Protein 2EMQ (pdb70)

Organism: Geobacillus kaustophilus (strain HTA426) (NCBI:txid235909)

Radius of gyration: 19.35 Å; Cα contacts (8 Å, |Δi|>4): 493; chains: 2; bounding box: 56×28×54 Å

CATH classification: 3.10.580.10

Structure (mmCIF, N/CA/C/O backbone):
data_2EMQ
#
_entry.id   2EMQ
#
_cell.length_a   56.194
_cell.length_b   56.194
_cell.length_c   211.224
_cell.angle_alpha   90.000
_cell.angle_beta   90.000
_cell.angle_gamma   120.000
#
_symmetry.space_group_name_H-M   'P 65'
#
loop_
_entity.id
_entity.type
_entity.pdbx_description
1 polymer 'Hypothetical conserved protein'
2 water water
#
loop_
_atom_site.group_PDB
_atom_site.id
_atom_site.type_symbol
_atom_site.label_atom_id
_atom_site.label_alt_id
_atom_site.label_comp_id
_atom_site.label_asym_id
_atom_site.label_entity_id
_atom_site.label_seq_id
_atom_site.pdbx_PDB_ins_code
_atom_site.Cartn_x
_atom_site.Cartn_y
_atom_site.Cartn_z
_atom_site.occupancy
_atom_site.B_iso_or_equiv
_atom_site.auth_seq_id
_atom_site.auth_comp_id
_atom_site.auth_asym_id
_atom_site.auth_atom_id
_atom_site.pdbx_PDB_model_num
ATOM 1 N N . GLN A 1 10 ? 12.697 5.380 -26.909 1.00 95.83 10 GLN A N 1
ATOM 2 C CA . GLN A 1 10 ? 12.956 5.865 -25.523 1.00 89.18 10 GLN A CA 1
ATOM 3 C C . GLN A 1 10 ? 12.386 4.898 -24.485 1.00 87.64 10 GLN A C 1
ATOM 4 O O . GLN A 1 10 ? 11.182 4.877 -24.241 1.00 84.31 10 GLN A O 1
ATOM 10 N N . MET A 1 11 ? 13.259 4.103 -23.884 1.00 84.82 11 MET A N 1
ATOM 11 C CA . MET A 1 11 ? 12.845 3.137 -22.900 1.00 68.50 11 MET A CA 1
ATOM 12 C C . MET A 1 11 ? 12.522 3.839 -21.590 1.00 69.54 11 MET A C 1
ATOM 13 O O . MET A 1 11 ? 12.814 5.027 -21.432 1.00 62.59 11 MET A O 1
ATOM 18 N N . THR A 1 12 ? 11.941 3.100 -20.651 1.00 63.28 12 THR A N 1
ATOM 19 C CA . THR A 1 12 ? 11.573 3.660 -19.372 1.00 62.41 12 THR A CA 1
ATOM 20 C C . THR A 1 12 ? 12.078 2.813 -18.194 1.00 65.99 12 THR A C 1
ATOM 21 O O . THR A 1 12 ? 12.608 1.721 -18.391 1.00 71.96 12 THR A O 1
ATOM 25 N N . VAL A 1 13 ? 11.932 3.333 -16.977 1.00 64.62 13 VAL A N 1
ATOM 26 C CA . VAL A 1 13 ? 12.423 2.636 -15.790 1.00 52.80 13 VAL A CA 1
ATOM 27 C C . VAL A 1 13 ? 11.799 1.274 -15.499 1.00 59.99 13 VAL A C 1
ATOM 28 O O . VAL A 1 13 ? 12.508 0.326 -15.164 1.00 60.08 13 VAL A O 1
ATOM 32 N N . LYS A 1 14 ? 10.479 1.184 -15.619 1.00 58.63 14 LYS A N 1
ATOM 33 C CA . LYS A 1 14 ? 9.724 -0.047 -15.355 1.00 56.28 14 LYS A CA 1
ATOM 34 C C . LYS A 1 14 ? 10.391 -1.394 -15.696 1.00 63.56 14 LYS A C 1
ATOM 35 O O . LYS A 1 14 ? 10.133 -2.397 -15.035 1.00 74.68 14 LYS A O 1
ATOM 37 N N . PRO A 1 15 ? 11.234 -1.438 -16.740 1.00 58.66 15 PRO A N 1
ATOM 38 C CA . PRO A 1 15 ? 11.913 -2.679 -17.140 1.00 52.46 15 PRO A CA 1
ATOM 39 C C . PRO A 1 15 ? 13.141 -3.154 -16.333 1.00 61.67 15 PRO A C 1
ATOM 40 O O . PRO A 1 15 ? 13.395 -4.358 -16.249 1.00 64.87 15 PRO A O 1
ATOM 44 N N . PHE A 1 16 ? 13.909 -2.234 -15.750 1.00 63.44 16 PHE A N 1
ATOM 45 C CA . PHE A 1 16 ? 15.092 -2.629 -14.969 1.00 62.53 16 PHE A CA 1
ATOM 46 C C . PHE A 1 16 ? 14.829 -2.617 -13.467 1.00 55.27 16 PHE A C 1
ATOM 47 O O . PHE A 1 16 ? 15.687 -3.012 -12.679 1.00 62.32 16 PHE A O 1
ATOM 55 N N . LEU A 1 17 ? 13.651 -2.153 -13.076 1.00 53.07 17 LEU A N 1
ATOM 56 C CA . LEU A 1 17 ? 13.302 -2.045 -11.667 1.00 46.94 17 LEU A CA 1
ATOM 57 C C . LEU A 1 17 ? 13.182 -3.333 -10.864 1.00 47.06 17 LEU A C 1
ATOM 58 O O . LEU A 1 17 ? 12.484 -4.268 -11.255 1.00 54.88 17 LEU A O 1
ATOM 63 N N . ILE A 1 18 ? 13.878 -3.362 -9.731 1.00 34.97 18 ILE A N 1
ATOM 64 C CA . ILE A 1 18 ? 13.816 -4.495 -8.821 1.00 43.70 18 ILE A CA 1
ATOM 65 C C . ILE A 1 18 ? 12.621 -4.153 -7.935 1.00 39.42 18 ILE A C 1
ATOM 66 O O . ILE A 1 18 ? 12.614 -3.118 -7.269 1.00 36.43 18 ILE A O 1
ATOM 71 N N . PRO A 1 19 ? 11.586 -5.006 -7.928 1.00 43.70 19 PRO A N 1
ATOM 72 C CA . PRO A 1 19 ? 10.400 -4.741 -7.107 1.00 43.45 19 PRO A CA 1
ATOM 73 C C . PRO A 1 19 ? 10.672 -4.549 -5.616 1.00 38.50 19 PRO A C 1
ATOM 74 O O . PRO A 1 19 ? 11.616 -5.113 -5.062 1.00 38.16 19 PRO A O 1
ATOM 78 N N . ALA A 1 20 ? 9.826 -3.744 -4.980 1.00 36.80 20 ALA A N 1
ATOM 79 C CA . ALA A 1 20 ? 9.940 -3.439 -3.558 1.00 37.28 20 ALA A CA 1
ATOM 80 C C . ALA A 1 20 ? 9.968 -4.681 -2.672 1.00 43.09 20 ALA A C 1
ATOM 81 O O . ALA A 1 20 ? 10.737 -4.748 -1.712 1.00 44.24 20 ALA A O 1
ATOM 83 N N . ASP A 1 21 ? 9.130 -5.661 -2.996 1.00 48.90 21 ASP A N 1
ATOM 84 C CA . ASP A 1 21 ? 9.051 -6.896 -2.221 1.00 56.02 21 ASP A CA 1
ATOM 85 C C . ASP A 1 21 ? 10.407 -7.584 -2.082 1.00 52.30 21 ASP A C 1
ATOM 86 O O . ASP A 1 21 ? 10.606 -8.397 -1.180 1.00 63.08 21 ASP A O 1
ATOM 91 N N . LYS A 1 22 ? 11.337 -7.257 -2.973 1.00 49.15 22 LYS A N 1
ATOM 92 C CA . LYS A 1 22 ? 12.671 -7.849 -2.934 1.00 48.98 22 LYS A CA 1
ATOM 93 C C . LYS A 1 22 ? 13.703 -6.884 -2.362 1.00 50.80 22 LYS A C 1
ATOM 94 O O . LYS A 1 22 ? 14.906 -7.128 -2.452 1.00 42.74 22 LYS A O 1
ATOM 97 N N . VAL A 1 23 ? 13.233 -5.790 -1.772 1.00 47.16 23 VAL A N 1
ATOM 98 C CA . VAL A 1 23 ? 14.130 -4.793 -1.201 1.00 39.56 23 VAL A CA 1
ATOM 99 C C . VAL A 1 23 ? 13.850 -4.568 0.281 1.00 38.29 23 VAL A C 1
ATOM 100 O O . VAL A 1 23 ? 12.706 -4.365 0.683 1.00 46.15 23 VAL A O 1
ATOM 104 N N . ALA A 1 24 ? 14.904 -4.607 1.088 1.00 45.29 24 ALA A N 1
ATOM 105 C CA . ALA A 1 24 ? 14.770 -4.396 2.522 1.00 45.25 24 ALA A CA 1
ATOM 106 C C . ALA A 1 24 ? 14.518 -2.921 2.790 1.00 37.99 24 ALA A C 1
ATOM 107 O O . ALA A 1 24 ? 14.972 -2.055 2.041 1.00 39.22 24 ALA A O 1
ATOM 109 N N . HIS A 1 25 ? 13.783 -2.640 3.858 1.00 32.88 25 HIS A N 1
ATOM 110 C CA . HIS A 1 25 ? 13.472 -1.268 4.232 1.00 32.32 25 HIS A CA 1
ATOM 111 C C . HIS A 1 25 ? 13.259 -1.232 5.736 1.00 41.92 25 HIS A C 1
ATOM 112 O O . HIS A 1 25 ? 13.233 -2.274 6.389 1.00 36.90 25 HIS A O 1
ATOM 119 N N . VAL A 1 26 ? 13.091 -0.031 6.276 1.00 32.22 26 VAL A N 1
ATOM 120 C CA . VAL A 1 26 ? 12.857 0.133 7.700 1.00 29.77 26 VAL A CA 1
ATOM 121 C C . VAL A 1 26 ? 11.863 1.256 7.938 1.00 46.03 26 VAL A C 1
ATOM 122 O O . VAL A 1 26 ? 11.729 2.170 7.127 1.00 39.73 26 VAL A O 1
ATOM 126 N N . GLN A 1 27 ? 11.159 1.178 9.058 1.00 56.86 27 GLN A N 1
ATOM 127 C CA . GLN A 1 27 ? 10.167 2.188 9.401 1.00 50.77 27 GLN A CA 1
ATOM 128 C C . GLN A 1 27 ? 10.808 3.374 10.114 1.00 45.69 27 GLN A C 1
ATOM 129 O O . GLN A 1 27 ? 11.697 3.202 10.944 1.00 49.77 27 GLN A O 1
ATOM 135 N N . PRO A 1 28 ? 10.369 4.599 9.784 1.00 42.03 28 PRO A N 1
ATOM 136 C CA . PRO A 1 28 ? 10.881 5.839 10.373 1.00 32.31 28 PRO A CA 1
ATOM 137 C C . PRO A 1 28 ? 10.860 5.920 11.901 1.00 47.86 28 PRO A C 1
ATOM 138 O O . PRO A 1 28 ? 11.414 6.851 12.480 1.00 40.98 28 PRO A O 1
ATOM 142 N N . GLY A 1 29 ? 10.231 4.944 12.547 1.00 48.43 29 GLY A N 1
ATOM 143 C CA . GLY A 1 29 ? 10.157 4.948 13.998 1.00 39.17 29 GLY A CA 1
ATOM 144 C C . GLY A 1 29 ? 11.010 3.874 14.645 1.00 45.37 29 GLY A C 1
ATOM 145 O O . GLY A 1 29 ? 11.044 3.740 15.870 1.00 54.34 29 GLY A O 1
ATOM 146 N N . ASN A 1 30 ? 11.699 3.099 13.815 1.00 46.03 30 ASN A N 1
ATOM 147 C CA . ASN A 1 30 ? 12.565 2.032 14.299 1.00 39.47 30 ASN A CA 1
ATOM 148 C C . ASN A 1 30 ? 13.808 2.636 14.934 1.00 46.06 30 ASN A C 1
ATOM 149 O O . ASN A 1 30 ? 14.258 3.711 14.534 1.00 49.89 30 ASN A O 1
ATOM 154 N N . TYR A 1 31 ? 14.361 1.952 15.927 1.00 49.55 31 TYR A N 1
ATOM 155 C CA . TYR A 1 31 ? 15.565 2.443 16.576 1.00 54.74 31 TYR A CA 1
ATOM 156 C C . TYR A 1 31 ? 16.756 2.191 15.664 1.00 52.50 31 TYR A C 1
ATOM 157 O O . TYR A 1 31 ? 16.794 1.196 14.939 1.00 48.64 31 TYR A O 1
ATOM 166 N N . LEU A 1 32 ? 17.720 3.106 15.692 1.00 43.08 32 LEU A N 1
ATOM 167 C CA . LEU A 1 32 ? 18.900 2.998 14.845 1.00 44.81 32 LEU A CA 1
ATOM 168 C C . LEU A 1 32 ? 19.563 1.628 14.897 1.00 37.62 32 LEU A C 1
ATOM 169 O O . LEU A 1 32 ? 19.914 1.067 13.859 1.00 31.70 32 LEU A O 1
ATOM 174 N N . ASP A 1 33 ? 19.726 1.088 16.100 1.00 25.85 33 ASP A N 1
ATOM 175 C CA . ASP A 1 33 ? 20.351 -0.218 16.267 1.00 32.27 33 ASP A CA 1
ATOM 176 C C . ASP A 1 33 ? 19.658 -1.278 15.412 1.00 45.76 33 ASP A C 1
ATOM 177 O O . ASP A 1 33 ? 20.275 -2.274 15.028 1.00 42.50 33 ASP A O 1
ATOM 182 N N . HIS A 1 34 ? 18.379 -1.064 15.108 1.00 40.50 34 HIS A N 1
ATOM 183 C CA . HIS A 1 34 ? 17.638 -2.012 14.282 1.00 31.48 34 HIS A CA 1
ATOM 184 C C . HIS A 1 34 ? 18.025 -1.818 12.823 1.00 29.04 34 HIS A C 1
ATOM 185 O O . HIS A 1 34 ? 18.334 -2.780 12.120 1.00 35.19 34 HIS A O 1
ATOM 192 N N . ALA A 1 35 ? 17.998 -0.568 12.373 1.00 28.15 35 ALA A N 1
ATOM 193 C CA . ALA A 1 35 ? 18.365 -0.244 11.001 1.00 32.33 35 ALA A CA 1
ATOM 194 C C . ALA A 1 35 ? 19.802 -0.693 10.794 1.00 30.29 35 ALA A C 1
ATOM 195 O O . ALA A 1 35 ? 20.166 -1.190 9.729 1.00 35.66 35 ALA A O 1
ATOM 197 N N . LEU A 1 36 ? 20.612 -0.519 11.832 1.00 24.94 36 LEU A N 1
ATOM 198 C CA . LEU A 1 36 ? 22.014 -0.902 11.785 1.00 34.32 36 LEU A CA 1
ATOM 199 C C . LEU A 1 36 ? 22.122 -2.395 11.499 1.00 24.28 36 LEU A C 1
ATOM 200 O O . LEU A 1 36 ? 22.915 -2.819 10.660 1.00 31.81 36 LEU A O 1
ATOM 205 N N . LEU A 1 37 ? 21.309 -3.186 12.193 1.00 36.75 37 LEU A N 1
ATOM 206 C CA . LEU A 1 37 ? 21.312 -4.635 12.026 1.00 25.62 37 LEU A CA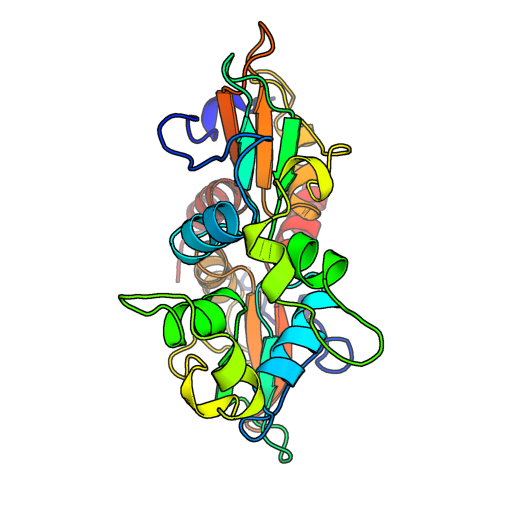 1
ATOM 207 C C . LEU A 1 37 ? 20.930 -5.030 10.601 1.00 35.31 37 LEU A C 1
ATOM 208 O O . LEU A 1 37 ? 21.607 -5.843 9.973 1.00 36.36 37 LEU A O 1
ATOM 213 N N . VAL A 1 38 ? 19.846 -4.453 10.092 1.00 33.86 38 VAL A N 1
ATOM 214 C CA . VAL A 1 38 ? 19.392 -4.759 8.740 1.00 39.06 38 VAL A CA 1
ATOM 215 C C . VAL A 1 38 ? 20.431 -4.369 7.691 1.00 44.92 38 VAL A C 1
ATOM 216 O O . VAL A 1 38 ? 20.727 -5.149 6.787 1.00 44.38 38 VAL A O 1
ATOM 220 N N . LEU A 1 39 ? 20.980 -3.165 7.811 1.00 43.89 39 LEU A N 1
ATOM 221 C CA . LEU A 1 39 ? 21.985 -2.696 6.863 1.00 34.83 39 LEU A CA 1
ATOM 222 C C . LEU A 1 39 ? 23.169 -3.648 6.799 1.00 40.83 39 LEU A C 1
ATOM 223 O O . LEU A 1 39 ? 23.706 -3.919 5.724 1.00 36.50 39 LEU A O 1
ATOM 228 N N . THR A 1 40 ? 23.567 -4.160 7.958 1.00 32.07 40 THR A N 1
ATOM 229 C CA . THR A 1 40 ? 24.688 -5.084 8.040 1.00 44.52 40 THR A CA 1
ATOM 230 C C . THR A 1 40 ? 24.420 -6.355 7.240 1.00 45.87 40 THR A C 1
ATOM 231 O O . THR A 1 40 ? 25.341 -6.943 6.673 1.00 51.17 40 THR A O 1
ATOM 235 N N . LYS A 1 41 ? 23.158 -6.771 7.182 1.00 53.63 41 LYS A N 1
ATOM 236 C CA . LYS A 1 41 ? 22.810 -7.996 6.474 1.00 50.42 41 LYS A CA 1
ATOM 237 C C . LYS A 1 41 ? 22.267 -7.861 5.054 1.00 53.93 41 LYS A C 1
ATOM 238 O O . LYS A 1 41 ? 22.028 -8.869 4.388 1.00 57.31 41 LYS A O 1
ATOM 242 N N . THR A 1 42 ? 22.060 -6.633 4.589 1.00 52.40 42 THR A N 1
ATOM 243 C CA . THR A 1 42 ? 21.600 -6.434 3.218 1.00 53.63 42 THR A CA 1
ATOM 244 C C . THR A 1 42 ? 22.882 -6.188 2.430 1.00 65.81 42 THR A C 1
ATOM 245 O O . THR A 1 42 ? 23.964 -6.112 3.015 1.00 64.44 42 THR A O 1
ATOM 249 N N . GLY A 1 43 ? 22.773 -6.067 1.113 1.00 68.84 43 GLY A N 1
ATOM 250 C CA . GLY A 1 43 ? 23.958 -5.827 0.309 1.00 69.63 43 GLY A CA 1
ATOM 251 C C . GLY A 1 43 ? 23.962 -4.440 -0.301 1.00 70.89 43 GLY A C 1
ATOM 252 O O . GLY A 1 43 ? 24.618 -4.205 -1.317 1.00 70.95 43 GLY A O 1
ATOM 253 N N . TYR A 1 44 ? 23.239 -3.513 0.321 1.00 58.12 44 TYR A N 1
ATOM 254 C CA . TYR A 1 44 ? 23.154 -2.148 -0.187 1.00 56.25 44 TYR A CA 1
ATOM 255 C C . TYR A 1 44 ? 23.736 -1.077 0.733 1.00 55.29 44 TYR A C 1
ATOM 256 O O . TYR A 1 44 ? 23.803 -1.243 1.953 1.00 46.62 44 TYR A O 1
ATOM 265 N N . SER A 1 45 ? 24.150 0.028 0.118 1.00 44.38 45 SER A N 1
ATOM 266 C CA . SER A 1 45 ? 24.738 1.165 0.819 1.00 49.23 45 SER A CA 1
ATOM 267 C C . SER A 1 45 ? 23.752 1.826 1.775 1.00 49.92 45 SER A C 1
ATOM 268 O O . SER A 1 45 ? 24.097 2.170 2.906 1.00 51.84 45 SER A O 1
ATOM 271 N N . ALA A 1 46 ? 22.527 2.014 1.303 1.00 41.13 46 ALA A N 1
ATOM 272 C CA . ALA A 1 46 ? 21.484 2.628 2.107 1.00 41.76 46 ALA A CA 1
ATOM 273 C C . ALA A 1 46 ? 20.222 1.791 1.986 1.00 40.58 46 ALA A C 1
ATOM 274 O O . ALA A 1 46 ? 20.151 0.875 1.168 1.00 41.21 46 ALA A O 1
ATOM 276 N N . ILE A 1 47 ? 19.232 2.101 2.812 1.00 35.53 47 ILE A N 1
ATOM 277 C CA . ILE A 1 47 ? 17.967 1.384 2.776 1.00 28.54 47 ILE A CA 1
ATOM 278 C C . ILE A 1 47 ? 16.804 2.357 2.820 1.00 32.45 47 ILE A C 1
ATOM 279 O O . ILE A 1 47 ? 16.829 3.345 3.553 1.00 33.12 47 ILE A O 1
ATOM 284 N N . PRO A 1 48 ? 15.770 2.094 2.012 1.00 28.31 48 PRO A N 1
ATOM 285 C CA . PRO A 1 48 ? 14.584 2.946 1.955 1.00 28.56 48 PRO A CA 1
ATOM 286 C C . PRO A 1 48 ? 13.876 2.980 3.303 1.00 23.67 48 PRO A C 1
ATOM 287 O O . PRO A 1 48 ? 13.839 1.982 4.021 1.00 35.80 48 PRO A O 1
ATOM 291 N N . VAL A 1 49 ? 13.333 4.140 3.646 1.00 33.45 49 VAL A N 1
ATOM 292 C CA . VAL A 1 49 ? 12.603 4.307 4.894 1.00 40.98 49 VAL A CA 1
ATOM 293 C C . VAL A 1 49 ? 11.140 4.479 4.523 1.00 38.59 49 VAL A C 1
ATOM 294 O O . VAL A 1 49 ? 10.737 5.519 4.006 1.00 35.05 49 VAL A O 1
ATOM 298 N N . LEU A 1 50 ? 10.350 3.445 4.775 1.00 34.54 50 LEU A N 1
ATOM 299 C CA . LEU A 1 50 ? 8.938 3.479 4.444 1.00 37.35 50 LEU A CA 1
ATOM 300 C C . LEU A 1 50 ? 8.083 3.485 5.691 1.00 41.45 50 LEU A C 1
ATOM 301 O O . LEU A 1 50 ? 8.409 2.832 6.683 1.00 49.08 50 LEU A O 1
ATOM 306 N N . ASP A 1 51 ? 6.988 4.232 5.651 1.00 58.20 51 ASP A N 1
ATOM 307 C CA . ASP A 1 51 ? 6.101 4.244 6.797 1.00 59.90 51 ASP A CA 1
ATOM 308 C C . ASP A 1 51 ? 5.216 3.018 6.681 1.00 60.99 51 ASP A C 1
ATOM 309 O O . ASP A 1 51 ? 5.496 2.101 5.904 1.00 57.01 51 ASP A O 1
ATOM 314 N N . THR A 1 52 ? 4.142 3.031 7.460 1.00 63.75 52 THR A N 1
ATOM 315 C CA . THR A 1 52 ? 3.179 1.949 7.498 1.00 63.25 52 THR A CA 1
ATOM 316 C C . THR A 1 52 ? 2.364 1.837 6.209 1.00 63.58 52 THR A C 1
ATOM 317 O O . THR A 1 52 ? 1.920 0.750 5.836 1.00 63.40 52 THR A O 1
ATOM 321 N N . SER A 1 53 ? 2.187 2.964 5.528 1.00 64.37 53 SER A N 1
ATOM 322 C CA . SER A 1 53 ? 1.424 3.016 4.286 1.00 59.74 53 SER A CA 1
ATOM 323 C C . SER A 1 53 ? 2.277 2.583 3.091 1.00 68.48 53 SER A C 1
ATOM 324 O O . SER A 1 53 ? 1.762 2.402 1.987 1.00 69.76 53 SER A O 1
ATOM 327 N N . TYR A 1 54 ? 3.578 2.422 3.326 1.00 61.24 54 TYR A N 1
ATOM 328 C CA . TYR A 1 54 ? 4.534 2.020 2.293 1.00 48.75 54 TYR A CA 1
ATOM 329 C C . TYR A 1 54 ? 4.979 3.237 1.489 1.00 41.87 54 TYR A C 1
ATOM 330 O O . TYR A 1 54 ? 5.460 3.105 0.365 1.00 59.06 54 TYR A O 1
ATOM 339 N N . LYS A 1 55 ? 4.807 4.421 2.072 1.00 43.90 55 LYS A N 1
ATOM 340 C CA . LYS A 1 55 ? 5.210 5.665 1.426 1.00 54.92 55 LYS A CA 1
ATOM 341 C C . LYS A 1 55 ? 6.678 5.933 1.759 1.00 59.24 55 LYS A C 1
ATOM 342 O O . LYS A 1 55 ? 7.070 5.926 2.926 1.00 56.45 55 LYS A O 1
ATOM 348 N N . LEU A 1 56 ? 7.481 6.161 0.725 1.00 52.04 56 LEU A N 1
ATOM 349 C CA . LEU A 1 56 ? 8.908 6.425 0.885 1.00 43.58 56 LEU A CA 1
ATOM 350 C C . LEU A 1 56 ? 9.173 7.745 1.608 1.00 48.42 56 LEU A C 1
ATOM 351 O O . LEU A 1 56 ? 8.681 8.797 1.201 1.00 46.86 56 LEU A O 1
ATOM 356 N N . HIS A 1 57 ? 9.954 7.680 2.682 1.00 44.10 57 HIS A N 1
ATOM 357 C CA . HIS A 1 57 ? 10.285 8.865 3.467 1.00 53.57 57 HIS A CA 1
ATOM 358 C C . HIS A 1 57 ? 11.741 9.276 3.314 1.00 46.93 57 HIS A C 1
ATOM 359 O O . HIS A 1 57 ? 12.111 10.409 3.620 1.00 55.31 57 HIS A O 1
ATOM 366 N N . GLY A 1 58 ? 12.568 8.353 2.840 1.00 56.76 58 GLY A N 1
ATOM 367 C CA . GLY A 1 58 ? 13.971 8.663 2.659 1.00 49.60 58 GLY A CA 1
ATOM 368 C C . GLY A 1 58 ? 14.874 7.453 2.749 1.00 46.28 58 GLY A C 1
ATOM 369 O O . GLY A 1 58 ? 14.416 6.311 2.746 1.00 48.25 58 GLY A O 1
ATOM 370 N N . LEU A 1 59 ? 16.171 7.715 2.826 1.00 40.71 59 LEU A N 1
ATOM 371 C CA . LEU A 1 59 ? 17.160 6.658 2.917 1.00 22.19 59 LEU A CA 1
ATOM 372 C C . LEU A 1 59 ? 17.995 6.852 4.167 1.00 29.69 59 LEU A C 1
ATOM 373 O O . LEU A 1 59 ? 18.123 7.964 4.678 1.00 27.15 59 LEU A O 1
ATOM 378 N N . ILE A 1 60 ? 18.551 5.758 4.666 1.00 29.14 60 ILE A N 1
ATOM 379 C CA . ILE A 1 60 ? 19.406 5.816 5.833 1.00 31.56 60 ILE A CA 1
ATOM 380 C C . ILE A 1 60 ? 20.535 4.833 5.594 1.00 30.18 60 ILE A C 1
ATOM 381 O O . ILE A 1 60 ? 20.321 3.736 5.078 1.00 31.91 60 ILE A O 1
ATOM 386 N N . SER A 1 61 ? 21.741 5.250 5.949 1.00 32.88 61 SER A N 1
ATOM 387 C CA . SER A 1 61 ? 22.924 4.423 5.788 1.00 31.06 61 SER A CA 1
ATOM 388 C C . SER A 1 61 ? 23.692 4.456 7.099 1.00 23.07 61 SER A C 1
ATOM 389 O O . SER A 1 61 ? 23.329 5.194 8.015 1.00 39.58 61 SER A O 1
ATOM 392 N N . MET A 1 62 ? 24.752 3.662 7.194 1.00 33.37 62 MET A N 1
ATOM 393 C CA . MET A 1 62 ? 25.541 3.634 8.415 1.00 37.34 62 MET A CA 1
ATOM 394 C C . MET A 1 62 ? 26.315 4.930 8.627 1.00 32.13 62 MET A C 1
ATOM 395 O O . MET A 1 62 ? 26.528 5.349 9.765 1.00 37.98 62 MET A O 1
ATOM 400 N N . THR A 1 63 ? 26.733 5.569 7.538 1.00 18.54 63 THR A N 1
ATOM 401 C CA . THR A 1 63 ? 27.456 6.832 7.644 1.00 28.07 63 THR A CA 1
ATOM 402 C C . THR A 1 63 ? 26.539 7.866 8.288 1.00 35.67 63 THR A C 1
ATOM 403 O O . THR A 1 63 ? 26.981 8.681 9.097 1.00 46.48 63 THR A O 1
ATOM 407 N N . MET A 1 64 ? 25.260 7.826 7.927 1.00 31.92 64 MET A N 1
ATOM 408 C CA . MET A 1 64 ? 24.281 8.753 8.483 1.00 37.69 64 MET A CA 1
ATOM 409 C C . MET A 1 64 ? 24.179 8.595 9.995 1.00 42.02 64 MET A C 1
ATOM 410 O O . MET A 1 64 ? 24.176 9.581 10.733 1.00 46.96 64 MET A O 1
ATOM 415 N N . MET A 1 65 ? 24.098 7.349 10.450 1.00 40.22 65 MET A N 1
ATOM 416 C CA . MET A 1 65 ? 23.991 7.061 11.873 1.00 43.43 65 MET A CA 1
ATOM 417 C C . MET A 1 65 ? 25.257 7.448 12.632 1.00 45.29 65 MET A C 1
ATOM 418 O O . MET A 1 65 ? 25.202 8.241 13.573 1.00 47.47 65 MET A O 1
ATOM 423 N N . MET A 1 66 ? 26.394 6.892 12.223 1.00 38.57 66 MET A N 1
ATOM 424 C CA . MET A 1 66 ? 27.663 7.196 12.877 1.00 38.28 66 MET A CA 1
ATOM 425 C C . MET A 1 66 ? 27.892 8.700 12.956 1.00 37.98 66 MET A C 1
ATOM 426 O O . MET A 1 66 ? 28.338 9.219 13.979 1.00 34.65 66 MET A O 1
ATOM 431 N N . ASP A 1 67 ? 27.580 9.393 11.867 1.00 30.13 67 ASP A N 1
ATOM 432 C CA . ASP A 1 67 ? 27.769 10.835 11.784 1.00 32.13 67 ASP A CA 1
ATOM 433 C C . ASP A 1 67 ? 26.919 11.609 12.791 1.00 47.98 67 ASP A C 1
ATOM 434 O O . ASP A 1 67 ? 27.264 12.728 13.170 1.00 60.45 67 ASP A O 1
ATOM 439 N N . ALA A 1 68 ? 25.819 11.006 13.232 1.00 43.81 68 ALA A N 1
ATOM 440 C CA . ALA A 1 68 ? 24.926 11.651 14.189 1.00 48.93 68 ALA A CA 1
ATOM 441 C C . ALA A 1 68 ? 25.242 11.296 15.641 1.00 49.20 68 ALA A C 1
ATOM 442 O O . ALA A 1 68 ? 24.643 11.853 16.560 1.00 61.59 68 ALA A O 1
ATOM 444 N N . ILE A 1 69 ? 26.176 10.371 15.849 1.00 43.39 69 ILE A N 1
ATOM 445 C CA . ILE A 1 69 ? 26.547 9.971 17.204 1.00 39.37 69 ILE A CA 1
ATOM 446 C C . ILE A 1 69 ? 28.022 10.217 17.498 1.00 46.92 69 ILE A C 1
ATOM 447 O O . ILE A 1 69 ? 28.566 9.691 18.472 1.00 47.58 69 ILE A O 1
ATOM 452 N N . LEU A 1 70 ? 28.669 11.014 16.654 1.00 47.13 70 LEU A N 1
ATOM 453 C CA . LEU A 1 70 ? 30.079 11.331 16.842 1.00 44.81 70 LEU A CA 1
ATOM 454 C C . LEU A 1 70 ? 30.247 12.471 17.835 1.00 44.89 70 LEU A C 1
ATOM 455 O O . LEU A 1 70 ? 30.073 13.640 17.492 1.00 47.66 70 LEU A O 1
ATOM 460 N N . GLY A 1 71 ? 30.583 12.122 19.071 1.00 45.36 71 GLY A N 1
ATOM 461 C CA . GLY A 1 71 ? 30.775 13.134 20.090 1.00 42.65 71 GLY A CA 1
ATOM 462 C C . GLY A 1 71 ? 32.167 13.720 19.999 1.00 50.26 71 GLY A C 1
ATOM 463 O O . GLY A 1 71 ? 32.967 13.308 19.160 1.00 65.82 71 GLY A O 1
ATOM 464 N N . LEU A 1 72 ? 32.457 14.689 20.858 1.00 52.76 72 LEU A N 1
ATOM 465 C CA . LEU A 1 72 ? 33.766 15.324 20.871 1.00 50.99 72 LEU A CA 1
ATOM 466 C C . LEU A 1 72 ? 34.796 14.391 21.483 1.00 48.44 72 LEU A C 1
ATOM 467 O O . LEU A 1 72 ? 35.948 14.351 21.052 1.00 52.30 72 LEU A O 1
ATOM 472 N N . GLU A 1 73 ? 34.368 13.633 22.485 1.00 49.23 73 GLU A N 1
ATOM 473 C CA . GLU A 1 73 ? 35.256 12.710 23.174 1.00 52.91 73 GLU A CA 1
ATOM 474 C C . GLU A 1 73 ? 35.069 11.252 22.771 1.00 58.83 73 GLU A C 1
ATOM 475 O O . GLU A 1 73 ? 35.936 10.421 23.041 1.00 62.03 73 GLU A O 1
ATOM 481 N N . ARG A 1 74 ? 33.953 10.934 22.123 1.00 48.55 74 ARG A N 1
ATOM 482 C CA . ARG A 1 74 ? 33.708 9.548 21.744 1.00 48.65 74 ARG A CA 1
ATOM 483 C C . ARG A 1 74 ? 32.514 9.356 20.821 1.00 48.80 74 ARG A C 1
ATOM 484 O O . ARG A 1 74 ? 31.646 10.223 20.711 1.00 47.41 74 ARG A O 1
ATOM 492 N N . ILE A 1 75 ? 32.487 8.203 20.159 1.00 42.88 75 ILE A N 1
ATOM 493 C CA . ILE A 1 75 ? 31.387 7.845 19.278 1.00 49.03 75 ILE A CA 1
ATOM 494 C C . ILE A 1 75 ? 30.339 7.317 20.255 1.00 46.25 75 ILE A C 1
ATOM 495 O O . ILE A 1 75 ? 30.424 6.175 20.706 1.00 55.60 75 ILE A O 1
ATOM 500 N N . GLU A 1 76 ? 29.371 8.161 20.595 1.00 40.51 76 GLU A N 1
ATOM 501 C CA . GLU A 1 76 ? 28.320 7.808 21.546 1.00 40.71 76 GLU A CA 1
ATOM 502 C C . GLU A 1 76 ? 27.404 6.676 21.084 1.00 46.77 76 GLU A C 1
ATOM 503 O O . GLU A 1 76 ? 26.238 6.902 20.759 1.00 46.17 76 GLU A O 1
ATOM 509 N N . PHE A 1 77 ? 27.933 5.456 21.083 1.00 45.05 77 PHE A N 1
ATOM 510 C CA . PHE A 1 77 ? 27.180 4.278 20.656 1.00 55.30 77 PHE A CA 1
ATOM 511 C C . PHE A 1 77 ? 25.895 4.007 21.433 1.00 52.37 77 PHE A C 1
ATOM 512 O O . PHE A 1 77 ? 24.960 3.415 20.894 1.00 60.46 77 PHE A O 1
ATOM 520 N N . GLU A 1 78 ? 25.843 4.426 22.693 1.00 57.77 78 GLU A N 1
ATOM 521 C CA . GLU A 1 78 ? 24.658 4.184 23.512 1.00 51.51 78 GLU A CA 1
ATOM 522 C C . GLU A 1 78 ? 23.395 4.787 22.913 1.00 44.12 78 GLU A C 1
ATOM 523 O O . GLU A 1 78 ? 22.288 4.333 23.198 1.00 55.30 78 GLU A O 1
ATOM 529 N N . ARG A 1 79 ? 23.563 5.805 22.078 1.00 43.98 79 ARG A N 1
ATOM 530 C CA . ARG A 1 79 ? 22.430 6.486 21.463 1.00 43.78 79 ARG A CA 1
ATOM 531 C C . ARG A 1 79 ? 21.680 5.700 20.387 1.00 51.56 79 ARG A C 1
ATOM 532 O O . ARG A 1 79 ? 20.493 5.938 20.160 1.00 41.61 79 ARG A O 1
ATOM 540 N N . LEU A 1 80 ? 22.357 4.761 19.734 1.00 41.84 80 LEU A N 1
ATOM 541 C CA . LEU A 1 80 ? 21.717 3.963 18.691 1.00 54.35 80 LEU A CA 1
ATOM 542 C C . LEU A 1 80 ? 20.522 3.185 19.232 1.00 51.89 80 LEU A C 1
ATOM 543 O O . LEU A 1 80 ? 19.648 2.763 18.475 1.00 57.98 80 LEU A O 1
ATOM 548 N N . GLU A 1 81 ? 20.486 3.004 20.548 1.00 44.86 81 GLU A N 1
ATOM 549 C CA . GLU A 1 81 ? 19.403 2.269 21.186 1.00 52.27 81 GLU A CA 1
ATOM 550 C C . GLU A 1 81 ? 18.190 3.140 21.498 1.00 56.50 81 GLU A C 1
ATOM 551 O O . GLU A 1 81 ? 17.089 2.625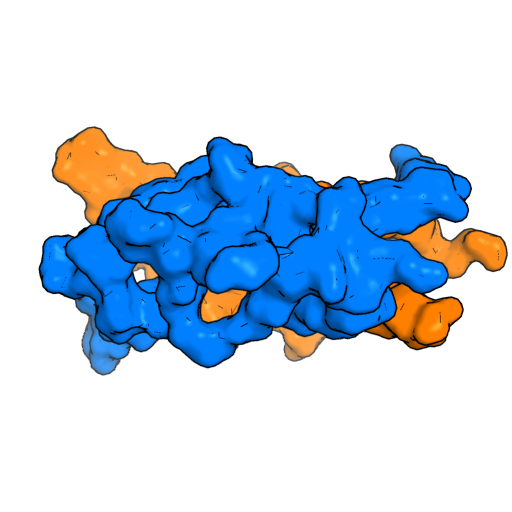 21.696 1.00 58.54 81 GLU A O 1
ATOM 553 N N . THR A 1 82 ? 18.384 4.456 21.534 1.00 53.28 82 THR A N 1
ATOM 554 C CA . THR A 1 82 ? 17.286 5.366 21.850 1.00 57.44 82 THR A CA 1
ATOM 555 C C . THR A 1 82 ? 16.864 6.313 20.727 1.00 59.68 82 THR A C 1
ATOM 556 O O . THR A 1 82 ? 15.830 6.973 20.829 1.00 62.67 82 THR A O 1
ATOM 560 N N . MET A 1 83 ? 17.657 6.392 19.663 1.00 61.44 83 MET A N 1
ATOM 561 C CA . MET A 1 83 ? 17.319 7.266 18.543 1.00 48.67 83 MET A CA 1
ATOM 562 C C . MET A 1 83 ? 16.590 6.473 17.462 1.00 47.25 83 MET A C 1
ATOM 563 O O . MET A 1 83 ? 16.954 5.334 17.173 1.00 45.19 83 MET A O 1
ATOM 568 N N . LYS A 1 84 ? 15.558 7.070 16.874 1.00 33.81 84 LYS A N 1
ATOM 569 C CA . LYS A 1 84 ? 14.810 6.410 15.810 1.00 40.64 84 LYS A CA 1
ATOM 570 C C . LYS A 1 84 ? 15.385 6.861 14.468 1.00 47.95 84 LYS A C 1
ATOM 571 O O . LYS A 1 84 ? 16.045 7.896 14.391 1.00 44.61 84 LYS A O 1
ATOM 577 N N . VAL A 1 85 ? 15.133 6.090 13.414 1.00 41.32 85 VAL A N 1
ATOM 578 C CA . VAL A 1 85 ? 15.667 6.406 12.091 1.00 34.57 85 VAL A CA 1
ATOM 579 C C . VAL A 1 85 ? 15.226 7.754 11.515 1.00 39.56 85 VAL A C 1
ATOM 580 O O . VAL A 1 85 ? 15.987 8.406 10.800 1.00 45.10 85 VAL A O 1
ATOM 584 N N . GLU A 1 86 ? 14.003 8.171 11.828 1.00 42.77 86 GLU A N 1
ATOM 585 C CA . GLU A 1 86 ? 13.466 9.434 11.324 1.00 45.73 86 GLU A CA 1
ATOM 586 C C . GLU A 1 86 ? 14.331 10.644 11.677 1.00 48.98 86 GLU A C 1
ATOM 587 O O . GLU A 1 86 ? 14.306 11.657 10.977 1.00 54.10 86 GLU A O 1
ATOM 593 N N . GLU A 1 87 ? 15.089 10.536 12.764 1.00 48.03 87 GLU A N 1
ATOM 594 C CA . GLU A 1 87 ? 15.956 11.621 13.220 1.00 55.32 87 GLU A CA 1
ATOM 595 C C . GLU A 1 87 ? 17.261 11.697 12.439 1.00 54.43 87 GLU A C 1
ATOM 596 O O . GLU A 1 87 ? 17.924 12.734 12.426 1.00 51.53 87 GLU A O 1
ATOM 602 N N . VAL A 1 88 ? 17.625 10.600 11.785 1.00 48.67 88 VAL A N 1
ATOM 603 C CA . VAL A 1 88 ? 18.877 10.543 11.044 1.00 37.62 88 VAL A CA 1
ATOM 604 C C . VAL A 1 88 ? 18.746 10.455 9.526 1.00 47.38 88 VAL A C 1
ATOM 605 O O . VAL A 1 88 ? 19.557 11.028 8.797 1.00 37.94 88 VAL A O 1
ATOM 609 N N . MET A 1 89 ? 17.731 9.739 9.055 1.00 33.28 89 MET A N 1
ATOM 610 C CA . MET A 1 89 ? 17.520 9.558 7.623 1.00 42.04 89 MET A CA 1
ATOM 611 C C . MET A 1 89 ? 17.609 10.832 6.794 1.00 42.45 89 MET A C 1
ATOM 612 O O . MET A 1 89 ? 17.450 11.942 7.304 1.00 50.25 89 MET A O 1
ATOM 617 N N . ASN A 1 90 ? 17.869 10.643 5.505 1.00 35.77 90 ASN A N 1
ATOM 618 C CA . ASN A 1 90 ? 17.972 11.735 4.547 1.00 34.48 90 ASN A CA 1
ATOM 619 C C . ASN A 1 90 ? 16.658 11.769 3.770 1.00 45.52 90 ASN A C 1
ATOM 620 O O . ASN A 1 90 ? 16.270 10.779 3.155 1.00 53.60 90 ASN A O 1
ATOM 625 N N . ARG A 1 91 ? 15.968 12.904 3.814 1.00 40.60 91 ARG A N 1
ATOM 626 C CA . ARG A 1 91 ? 14.691 13.050 3.125 1.00 49.04 91 ARG A CA 1
ATOM 627 C C . ARG A 1 91 ? 14.841 13.617 1.712 1.00 48.85 91 ARG A C 1
ATOM 628 O O . ARG A 1 91 ? 14.036 13.318 0.826 1.00 46.69 91 ARG A O 1
ATOM 636 N N . ASN A 1 92 ? 15.872 14.436 1.510 1.00 52.86 92 ASN A N 1
ATOM 637 C CA . ASN A 1 92 ? 16.146 15.037 0.203 1.00 50.66 92 ASN A CA 1
ATOM 638 C C . ASN A 1 92 ? 16.802 14.014 -0.712 1.00 51.16 92 ASN A C 1
ATOM 639 O O . ASN A 1 92 ? 18.008 14.055 -0.936 1.00 53.50 92 ASN A O 1
ATOM 644 N N . ILE A 1 93 ? 16.012 13.095 -1.249 1.00 40.41 93 ILE A N 1
ATOM 645 C CA . ILE A 1 93 ? 16.572 12.076 -2.125 1.00 39.90 93 ILE A CA 1
ATOM 646 C C . ILE A 1 93 ? 15.917 12.059 -3.497 1.00 43.96 93 ILE A C 1
ATOM 647 O O . ILE A 1 93 ? 14.767 12.473 -3.656 1.00 55.57 93 ILE A O 1
ATOM 652 N N . PRO A 1 94 ? 16.652 11.591 -4.516 1.00 43.18 94 PRO A N 1
ATOM 653 C CA . PRO A 1 94 ? 16.076 11.539 -5.858 1.00 45.66 94 PRO A CA 1
ATOM 654 C C . PRO A 1 94 ? 15.021 10.441 -5.895 1.00 49.19 94 PRO A C 1
ATOM 655 O O . PRO A 1 94 ? 15.128 9.442 -5.182 1.00 42.74 94 PRO A O 1
ATOM 659 N N . ARG A 1 95 ? 13.994 10.636 -6.712 1.00 48.66 95 ARG A N 1
ATOM 660 C CA . ARG A 1 95 ? 12.932 9.652 -6.834 1.00 51.12 95 ARG A CA 1
ATOM 661 C C . ARG A 1 95 ? 12.524 9.556 -8.294 1.00 52.77 95 ARG A C 1
ATOM 662 O O . ARG A 1 95 ? 12.336 10.572 -8.962 1.00 70.13 95 ARG A O 1
ATOM 670 N N . LEU A 1 96 ? 12.401 8.331 -8.791 1.00 43.51 96 LEU A N 1
ATOM 671 C CA . LEU A 1 96 ? 12.008 8.110 -10.175 1.00 48.58 96 LEU A CA 1
ATOM 672 C C . LEU A 1 96 ? 10.623 7.487 -10.240 1.00 56.44 96 LEU A C 1
ATOM 673 O O . LEU A 1 96 ? 10.198 6.802 -9.310 1.00 62.10 96 LEU A O 1
ATOM 678 N N . ARG A 1 97 ? 9.918 7.734 -11.337 1.00 54.66 97 ARG A N 1
ATOM 679 C CA . ARG A 1 97 ? 8.588 7.175 -11.511 1.00 51.57 97 ARG A CA 1
ATOM 680 C C . ARG A 1 97 ? 8.705 5.959 -12.416 1.00 51.44 97 ARG A C 1
ATOM 681 O O . ARG A 1 97 ? 9.580 5.906 -13.282 1.00 60.16 97 ARG A O 1
ATOM 689 N N . LEU A 1 98 ? 7.833 4.978 -12.207 1.00 61.48 98 LEU A N 1
ATOM 690 C CA . LEU A 1 98 ? 7.846 3.773 -13.025 1.00 65.74 98 LEU A CA 1
ATOM 691 C C . LEU A 1 98 ? 7.918 4.144 -14.497 1.00 73.94 98 LEU A C 1
ATOM 692 O O . LEU A 1 98 ? 8.362 3.352 -15.325 1.00 63.10 98 LEU A O 1
ATOM 697 N N . ASP A 1 99 ? 7.479 5.358 -14.815 1.00 80.92 99 ASP A N 1
ATOM 698 C CA . ASP A 1 99 ? 7.492 5.842 -16.185 1.00 84.92 99 ASP A CA 1
ATOM 699 C C . ASP A 1 99 ? 8.213 7.166 -16.348 1.00 84.63 99 ASP A C 1
ATOM 700 O O . ASP A 1 99 ? 7.599 8.211 -16.555 1.00 85.12 99 ASP A O 1
ATOM 705 N N . ASP A 1 100 ? 9.531 7.108 -16.225 1.00 75.55 100 ASP A N 1
ATOM 706 C CA . ASP A 1 100 ? 10.397 8.267 -16.407 1.00 65.76 100 ASP A CA 1
ATOM 707 C C . ASP A 1 100 ? 11.282 7.795 -17.544 1.00 66.15 100 ASP A C 1
ATOM 708 O O . ASP A 1 100 ? 11.329 6.589 -17.821 1.00 45.10 100 ASP A O 1
ATOM 713 N N . SER A 1 101 ? 11.982 8.712 -18.199 1.00 60.24 101 SER A N 1
ATOM 714 C CA . SER A 1 101 ? 12.852 8.312 -19.296 1.00 57.54 101 SER A CA 1
ATOM 715 C C . SER A 1 101 ? 14.031 7.511 -18.770 1.00 38.66 101 SER A C 1
ATOM 716 O O . SER A 1 101 ? 14.518 7.770 -17.677 1.00 46.96 101 SER A O 1
ATOM 719 N N . LEU A 1 102 ? 14.479 6.529 -19.544 1.00 37.33 102 LEU A N 1
ATOM 720 C CA . LEU A 1 102 ? 15.624 5.725 -19.142 1.00 45.03 102 LEU A CA 1
ATOM 721 C C . LEU A 1 102 ? 16.809 6.690 -19.068 1.00 57.14 102 LEU A C 1
ATOM 722 O O . LEU A 1 102 ? 17.657 6.580 -18.188 1.00 47.52 102 LEU A O 1
ATOM 727 N N . MET A 1 103 ? 16.834 7.647 -19.996 1.00 54.69 103 MET A N 1
ATOM 728 C CA . MET A 1 103 ? 17.883 8.659 -20.070 1.00 60.08 103 MET A CA 1
ATOM 729 C C . MET A 1 103 ? 18.054 9.311 -18.705 1.00 52.61 103 MET A C 1
ATOM 730 O O . MET A 1 103 ? 19.159 9.393 -18.170 1.00 60.70 103 MET A O 1
ATOM 735 N N . LYS A 1 104 ? 16.939 9.778 -18.156 1.00 43.77 104 LYS A N 1
ATOM 736 C CA . LYS A 1 104 ? 16.902 10.436 -16.854 1.00 46.51 104 LYS A CA 1
ATOM 737 C C . LYS A 1 104 ? 17.435 9.562 -15.720 1.00 52.35 104 LYS A C 1
ATOM 738 O O . LYS A 1 104 ? 18.140 10.044 -14.832 1.00 56.28 104 LYS A O 1
ATOM 744 N N . ALA A 1 105 ? 17.090 8.279 -15.752 1.00 46.93 105 ALA A N 1
ATOM 745 C CA . ALA A 1 105 ? 17.520 7.337 -14.724 1.00 41.94 105 ALA A CA 1
ATOM 746 C C . ALA A 1 105 ? 19.036 7.139 -14.708 1.00 40.03 105 ALA A C 1
ATOM 747 O O . ALA A 1 105 ? 19.657 7.175 -13.646 1.00 47.01 105 ALA A O 1
ATOM 749 N N . VAL A 1 106 ? 19.627 6.933 -15.882 1.00 35.99 106 VAL A N 1
ATOM 750 C CA . VAL A 1 106 ? 21.071 6.731 -15.984 1.00 32.09 106 VAL A CA 1
ATOM 751 C C . VAL A 1 106 ? 21.841 7.930 -15.439 1.00 38.03 106 VAL A C 1
ATOM 752 O O . VAL A 1 106 ? 22.878 7.771 -14.794 1.00 42.21 106 VAL A O 1
ATOM 756 N N . GLY A 1 107 ? 21.337 9.130 -15.701 1.00 39.64 107 GLY A N 1
ATOM 757 C CA . GLY A 1 107 ? 22.006 10.316 -15.205 1.00 37.12 107 GLY A CA 1
ATOM 758 C C . GLY A 1 107 ? 22.086 10.266 -13.692 1.00 41.28 107 GLY A C 1
ATOM 759 O O . GLY A 1 107 ? 23.123 10.563 -13.099 1.00 41.49 107 GLY A O 1
ATOM 760 N N . LEU A 1 108 ? 20.982 9.865 -13.071 1.00 39.98 108 LEU A N 1
ATOM 761 C CA . LEU A 1 108 ? 20.898 9.779 -11.624 1.00 29.45 108 LEU A CA 1
ATOM 762 C C . LEU A 1 108 ? 21.764 8.679 -11.004 1.00 33.96 108 LEU A C 1
ATOM 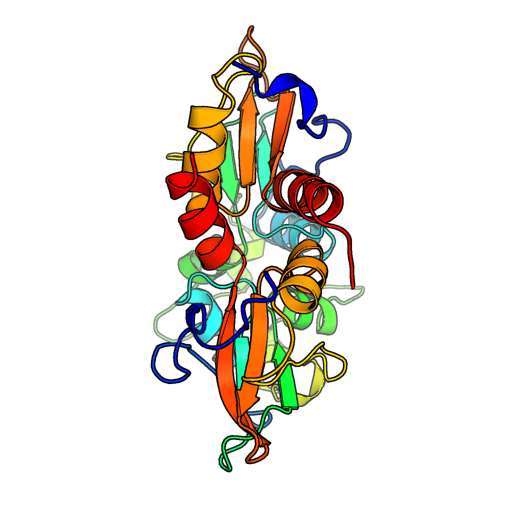763 O O . LEU A 1 108 ? 22.315 8.870 -9.921 1.00 35.38 108 LEU A O 1
ATOM 768 N N . ILE A 1 109 ? 21.916 7.535 -11.663 1.00 35.39 109 ILE A N 1
ATOM 769 C CA . ILE A 1 109 ? 22.744 6.496 -11.057 1.00 27.95 109 ILE A CA 1
ATOM 770 C C . ILE A 1 109 ? 24.230 6.709 -11.299 1.00 36.20 109 ILE A C 1
ATOM 771 O O . ILE A 1 109 ? 25.049 5.874 -10.922 1.00 37.80 109 ILE A O 1
ATOM 776 N N . VAL A 1 110 ? 24.586 7.816 -11.941 1.00 31.26 110 VAL A N 1
ATOM 777 C CA . VAL A 1 110 ? 25.999 8.100 -12.140 1.00 27.60 110 VAL A CA 1
ATOM 778 C C . VAL A 1 110 ? 26.475 8.639 -10.796 1.00 37.34 110 VAL A C 1
ATOM 779 O O . VAL A 1 110 ? 27.610 8.415 -10.390 1.00 34.24 110 VAL A O 1
ATOM 783 N N . ASN A 1 111 ? 25.571 9.326 -10.101 1.00 43.19 111 ASN A N 1
ATOM 784 C CA . ASN A 1 111 ? 25.860 9.916 -8.799 1.00 40.95 111 ASN A CA 1
ATOM 785 C C . ASN A 1 111 ? 25.366 9.094 -7.611 1.00 42.62 111 ASN A C 1
ATOM 786 O O . ASN A 1 111 ? 25.945 9.160 -6.529 1.00 39.91 111 ASN A O 1
ATOM 791 N N . HIS A 1 112 ? 24.298 8.325 -7.799 1.00 41.78 112 HIS A N 1
ATOM 792 C CA . HIS A 1 112 ? 23.774 7.517 -6.703 1.00 45.10 112 HIS A CA 1
ATOM 793 C C . HIS A 1 112 ? 23.870 6.028 -6.989 1.00 32.78 112 HIS A C 1
ATOM 794 O O . HIS A 1 112 ? 23.474 5.567 -8.060 1.00 41.31 112 HIS A O 1
ATOM 801 N N . PRO A 1 113 ? 24.405 5.253 -6.034 1.00 32.48 113 PRO A N 1
ATOM 802 C CA . PRO A 1 113 ? 24.513 3.810 -6.257 1.00 33.94 113 PRO A CA 1
ATOM 803 C C . PRO A 1 113 ? 23.175 3.232 -6.721 1.00 38.93 113 PRO A C 1
ATOM 804 O O . PRO A 1 113 ? 23.137 2.265 -7.483 1.00 28.01 113 PRO A O 1
ATOM 808 N N . PHE A 1 114 ? 22.081 3.842 -6.270 1.00 26.06 114 PHE A N 1
ATOM 809 C CA . PHE A 1 114 ? 20.742 3.405 -6.655 1.00 27.75 114 PHE A CA 1
ATOM 810 C C . PHE A 1 114 ? 19.696 4.454 -6.282 1.00 31.36 114 PHE A C 1
ATOM 811 O O . PHE A 1 114 ? 19.910 5.259 -5.375 1.00 29.99 114 PHE A O 1
ATOM 819 N N . VAL A 1 115 ? 18.567 4.442 -6.986 1.00 23.96 115 VAL A N 1
ATOM 820 C CA . VAL A 1 115 ? 17.495 5.399 -6.733 1.00 24.05 115 VAL A CA 1
ATOM 821 C C . VAL A 1 115 ? 16.146 4.720 -6.518 1.00 33.93 115 VAL A C 1
ATOM 822 O O . VAL A 1 115 ? 15.821 3.733 -7.177 1.00 31.24 115 VAL A O 1
ATOM 826 N N . CYS A 1 116 ? 15.364 5.264 -5.591 1.00 42.61 116 CYS A N 1
ATOM 827 C CA . CYS A 1 116 ? 14.050 4.723 -5.271 1.00 33.08 116 CYS A CA 1
ATOM 828 C C . CYS A 1 116 ? 13.010 5.073 -6.330 1.00 35.28 116 CYS A C 1
ATOM 829 O O . CYS A 1 116 ? 12.974 6.194 -6.838 1.00 38.03 116 CYS A O 1
ATOM 832 N N . VAL A 1 117 ? 12.164 4.101 -6.654 1.00 41.64 117 VAL A N 1
ATOM 833 C CA . VAL A 1 117 ? 11.118 4.288 -7.650 1.00 43.82 117 VAL A CA 1
ATOM 834 C C . VAL A 1 117 ? 9.748 4.232 -6.985 1.00 46.06 117 VAL A C 1
ATOM 835 O O . VAL A 1 117 ? 9.412 3.252 -6.320 1.00 51.99 117 VAL A O 1
ATOM 839 N N . GLU A 1 118 ? 8.963 5.287 -7.164 1.00 48.42 118 GLU A N 1
ATOM 840 C CA . GLU A 1 118 ? 7.625 5.350 -6.590 1.00 54.99 118 GLU A CA 1
ATOM 841 C C . GLU A 1 118 ? 6.618 5.072 -7.697 1.00 61.11 118 GLU A C 1
ATOM 842 O O . GLU A 1 118 ? 6.741 5.609 -8.797 1.00 53.31 118 GLU A O 1
ATOM 848 N N . ASN A 1 119 ? 5.626 4.232 -7.419 1.00 59.52 119 ASN A N 1
ATOM 849 C CA . ASN A 1 119 ? 4.631 3.931 -8.435 1.00 61.71 119 ASN A CA 1
ATOM 850 C C . ASN A 1 119 ? 3.815 5.184 -8.714 1.00 62.40 119 ASN A C 1
ATOM 851 O O . ASN A 1 119 ? 3.923 6.179 -7.996 1.00 53.52 119 ASN A O 1
ATOM 856 N N . ASP A 1 120 ? 2.998 5.133 -9.756 1.00 75.42 120 ASP A N 1
ATOM 857 C CA . ASP A 1 120 ? 2.200 6.282 -10.150 1.00 79.68 120 ASP A CA 1
ATOM 858 C C . ASP A 1 120 ? 1.209 6.812 -9.123 1.00 76.88 120 ASP A C 1
ATOM 859 O O . ASP A 1 120 ? 0.799 7.969 -9.205 1.00 75.98 120 ASP A O 1
ATOM 864 N N . ASP A 1 121 ? 0.817 5.986 -8.160 1.00 77.79 121 ASP A N 1
ATOM 865 C CA . ASP A 1 121 ? -0.103 6.460 -7.135 1.00 83.94 121 ASP A CA 1
ATOM 866 C C . ASP A 1 121 ? 0.703 7.318 -6.165 1.00 84.66 121 ASP A C 1
ATOM 867 O O . ASP A 1 121 ? 0.268 8.396 -5.765 1.00 86.60 121 ASP A O 1
ATOM 872 N N . GLY A 1 122 ? 1.887 6.833 -5.801 1.00 81.98 122 GLY A N 1
ATOM 873 C CA . GLY A 1 122 ? 2.743 7.564 -4.884 1.00 68.91 122 GLY A CA 1
ATOM 874 C C . GLY A 1 122 ? 3.388 6.655 -3.858 1.00 53.92 122 GLY A C 1
ATOM 8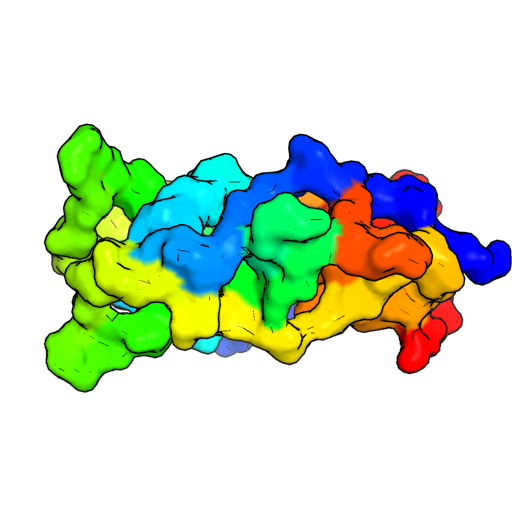75 O O . GLY A 1 122 ? 3.994 7.120 -2.894 1.00 39.10 122 GLY A O 1
ATOM 876 N N . TYR A 1 123 ? 3.261 5.350 -4.073 1.00 49.63 123 TYR A N 1
ATOM 877 C CA . TYR A 1 123 ? 3.820 4.357 -3.165 1.00 53.27 123 TYR A CA 1
ATOM 878 C C . TYR A 1 123 ? 5.135 3.784 -3.682 1.00 52.88 123 TYR A C 1
ATOM 879 O O . TYR A 1 123 ? 5.340 3.670 -4.889 1.00 52.79 123 TYR A O 1
ATOM 888 N N . PHE A 1 124 ? 6.025 3.431 -2.759 1.00 49.62 124 PHE A N 1
ATOM 889 C CA . PHE A 1 124 ? 7.321 2.867 -3.120 1.00 50.08 124 PHE A CA 1
ATOM 890 C C . PHE A 1 124 ? 7.110 1.613 -3.965 1.00 49.78 124 PHE A C 1
ATOM 891 O O . PHE A 1 124 ? 6.481 0.655 -3.517 1.00 45.92 124 PHE A O 1
ATOM 899 N N . ALA A 1 125 ? 7.641 1.621 -5.184 1.00 47.18 125 ALA A N 1
ATOM 900 C CA . ALA A 1 125 ? 7.487 0.487 -6.087 1.00 44.14 125 ALA A CA 1
ATOM 901 C C . ALA A 1 125 ? 8.748 -0.360 -6.234 1.00 47.73 125 ALA A C 1
ATOM 902 O O . ALA A 1 125 ? 8.679 -1.510 -6.666 1.00 50.83 125 ALA A O 1
ATOM 904 N N . GLY A 1 126 ? 9.898 0.204 -5.882 1.00 45.48 126 GLY A N 1
ATOM 905 C CA . GLY A 1 126 ? 11.139 -0.541 -6.001 1.00 45.31 126 GLY A CA 1
ATOM 906 C C . GLY A 1 126 ? 12.361 0.347 -6.123 1.00 52.09 126 GLY A C 1
ATOM 907 O O . GLY A 1 126 ? 12.337 1.503 -5.702 1.00 40.74 126 GLY A O 1
ATOM 908 N N . ILE A 1 127 ? 13.433 -0.185 -6.704 1.00 39.44 127 ILE A N 1
ATOM 909 C CA . ILE A 1 127 ? 14.662 0.585 -6.856 1.00 32.34 127 ILE A CA 1
ATOM 910 C C . ILE A 1 127 ? 15.382 0.408 -8.189 1.00 39.52 127 ILE A C 1
ATOM 911 O O . ILE A 1 127 ? 15.370 -0.669 -8.787 1.00 51.09 127 ILE A O 1
ATOM 916 N N . PHE A 1 128 ? 16.012 1.490 -8.637 1.00 39.20 128 PHE A N 1
ATOM 917 C CA . PHE A 1 128 ? 16.781 1.505 -9.876 1.00 38.86 128 PHE A CA 1
ATOM 918 C C . PHE A 1 128 ? 18.247 1.489 -9.447 1.00 42.40 128 PHE A C 1
ATOM 919 O O . PHE A 1 128 ? 18.700 2.398 -8.753 1.00 43.06 128 PHE A O 1
ATOM 927 N N . THR A 1 129 ? 18.991 0.468 -9.861 1.00 25.82 129 THR A N 1
ATOM 928 C CA . THR A 1 129 ? 20.387 0.354 -9.451 1.00 31.15 129 THR A CA 1
ATOM 929 C C . THR A 1 129 ? 21.440 0.467 -10.546 1.00 26.68 129 THR A C 1
ATOM 930 O O . THR A 1 129 ? 21.133 0.503 -11.736 1.00 41.04 129 THR A O 1
ATOM 934 N N . ARG A 1 130 ? 22.693 0.518 -10.107 1.00 32.46 130 ARG A N 1
ATOM 935 C CA . ARG A 1 130 ? 23.843 0.604 -10.995 1.00 26.25 130 ARG A CA 1
ATOM 936 C C . ARG A 1 130 ? 24.178 -0.790 -11.502 1.00 23.78 130 ARG A C 1
ATOM 937 O O . ARG A 1 130 ? 24.588 -0.967 -12.648 1.00 31.90 130 ARG A O 1
ATOM 945 N N . ARG A 1 131 ? 24.008 -1.778 -10.629 1.00 27.07 131 ARG A N 1
ATOM 946 C CA . ARG A 1 131 ? 24.295 -3.159 -10.984 1.00 36.52 131 ARG A CA 1
ATOM 947 C C . ARG A 1 131 ? 23.422 -3.607 -12.144 1.00 39.20 131 ARG A C 1
ATOM 948 O O . ARG A 1 131 ? 23.926 -4.106 -13.148 1.00 45.36 131 ARG A O 1
ATOM 956 N N . GLU A 1 132 ? 22.112 -3.431 -12.005 1.00 44.41 132 GLU A N 1
ATOM 957 C CA . GLU A 1 132 ? 21.188 -3.825 -13.059 1.00 48.63 132 GLU A CA 1
ATOM 958 C C . GLU A 1 132 ? 21.502 -3.133 -14.382 1.00 49.29 132 GLU A C 1
ATOM 959 O O . GLU A 1 132 ? 21.383 -3.740 -15.444 1.00 40.89 132 GLU A O 1
ATOM 965 N N . VAL A 1 133 ? 21.902 -1.867 -14.321 1.00 49.26 133 VAL A N 1
ATOM 966 C CA . VAL A 1 133 ? 22.237 -1.132 -15.536 1.00 43.75 133 VAL A CA 1
ATOM 967 C C . VAL A 1 133 ? 23.548 -1.656 -16.113 1.00 41.91 133 VAL A C 1
ATOM 968 O O . VAL A 1 133 ? 23.641 -1.939 -17.306 1.00 37.19 133 VAL A O 1
ATOM 972 N N . LEU A 1 134 ? 24.555 -1.783 -15.255 1.00 38.99 134 LEU A N 1
ATOM 973 C CA . LEU A 1 134 ? 25.862 -2.280 -15.669 1.00 39.71 134 LEU A CA 1
ATOM 974 C C . LEU A 1 134 ? 25.760 -3.716 -16.168 1.00 47.33 134 LEU A C 1
ATOM 975 O O . LEU A 1 134 ? 26.441 -4.107 -17.116 1.00 48.61 134 LEU A O 1
ATOM 980 N N . LYS A 1 135 ? 24.898 -4.490 -15.519 1.00 48.74 135 LYS A N 1
ATOM 981 C CA . LYS A 1 135 ? 24.668 -5.886 -15.872 1.00 43.74 135 LYS A CA 1
ATOM 982 C C . LYS A 1 135 ? 24.372 -5.977 -17.367 1.00 48.44 135 LYS A C 1
ATOM 983 O O . LYS A 1 135 ? 24.999 -6.750 -18.094 1.00 48.28 135 LYS A O 1
ATOM 989 N N . GLN A 1 136 ? 23.416 -5.169 -17.816 1.00 46.94 136 GLN A N 1
ATOM 990 C CA . GLN A 1 136 ? 23.018 -5.129 -19.218 1.00 40.35 136 GLN A CA 1
ATOM 991 C C . GLN A 1 136 ? 24.199 -4.708 -20.088 1.00 46.54 136 GLN A C 1
ATOM 992 O O . GLN A 1 136 ? 24.525 -5.372 -21.072 1.00 57.47 136 GLN A O 1
ATOM 998 N N . LEU A 1 137 ? 24.838 -3.601 -19.716 1.00 44.43 137 LEU A N 1
ATOM 999 C CA . LEU A 1 137 ? 25.983 -3.082 -20.460 1.00 48.42 137 LEU A CA 1
ATOM 1000 C C . LEU A 1 137 ? 27.006 -4.159 -20.791 1.00 49.13 137 LEU A C 1
ATOM 1001 O O . LEU A 1 137 ? 27.447 -4.269 -21.936 1.00 55.84 137 LEU A O 1
ATOM 1006 N N . ASN A 1 138 ? 27.392 -4.938 -19.786 1.00 51.46 138 ASN A N 1
ATOM 1007 C CA . ASN A 1 138 ? 28.367 -6.001 -19.979 1.00 50.28 138 ASN A CA 1
ATOM 1008 C C . ASN A 1 138 ? 27.992 -6.866 -21.173 1.00 58.96 138 ASN A C 1
ATOM 1009 O O . ASN A 1 138 ? 28.797 -7.051 -22.091 1.00 59.34 138 ASN A O 1
ATOM 1014 N N . LYS A 1 139 ? 26.761 -7.382 -21.159 1.00 59.95 139 LYS A N 1
ATOM 1015 C CA . LYS A 1 139 ? 26.245 -8.250 -22.230 1.00 61.87 139 LYS A CA 1
ATOM 1016 C C . LYS A 1 139 ? 26.334 -7.612 -23.613 1.00 63.47 139 LYS A C 1
ATOM 1017 O O . LYS A 1 139 ? 26.708 -8.261 -24.575 1.00 75.88 139 LYS A O 1
ATOM 1021 N N . GLN A 1 140 ? 25.991 -6.336 -23.706 1.00 68.12 140 GLN A N 1
ATOM 1022 C CA . GLN A 1 140 ? 26.036 -5.646 -24.972 1.00 72.22 140 GLN A CA 1
ATOM 1023 C C . GLN A 1 140 ? 27.483 -5.529 -25.446 1.00 73.12 140 GLN A C 1
ATOM 1024 O O . GLN A 1 140 ? 27.758 -4.918 -26.482 1.00 81.16 140 GLN A O 1
ATOM 1030 N N . LEU A 1 141 ? 28.409 -6.129 -24.698 1.00 64.11 141 LEU A N 1
ATOM 1031 C CA . LEU A 1 141 ? 29.793 -6.133 -25.132 1.00 63.44 141 LEU A CA 1
ATOM 1032 C C . LEU A 1 141 ? 30.151 -7.602 -25.209 1.00 65.73 141 LEU A C 1
ATOM 1033 O O . LEU A 1 141 ? 30.364 -8.159 -26.290 1.00 70.14 141 LEU A O 1
ATOM 1038 N N . HIS A 1 142 ? 30.204 -8.180 -24.006 1.00 76.71 142 HIS A N 1
ATOM 1039 C CA . HIS A 1 142 ? 30.493 -9.583 -23.665 1.00 77.15 142 HIS A CA 1
ATOM 1040 C C . HIS A 1 142 ? 31.640 -9.776 -22.634 1.00 74.31 142 HIS A C 1
ATOM 1041 O O . HIS A 1 142 ? 32.796 -9.437 -22.874 1.00 78.20 142 HIS A O 1
ATOM 1048 N N . ARG A 1 143 ? 31.242 -10.299 -21.471 1.00 74.00 143 ARG A N 1
ATOM 1049 C CA . ARG A 1 143 ? 32.037 -10.581 -20.260 1.00 86.73 143 ARG A CA 1
ATOM 1050 C C . ARG A 1 143 ? 33.473 -11.102 -20.232 1.00 93.70 143 ARG A C 1
ATOM 1051 O O . ARG A 1 143 ? 34.011 -11.552 -21.243 1.00 101.54 143 ARG A O 1
ATOM 1059 N N . PRO A 1 144 ? 34.112 -11.056 -19.029 1.00 92.51 144 PRO A N 1
ATOM 1060 C CA . PRO A 1 144 ? 35.494 -11.505 -18.750 1.00 88.34 144 PRO A CA 1
ATOM 1061 C C . PRO A 1 144 ? 35.615 -13.049 -18.701 1.00 89.56 144 PRO A C 1
ATOM 1062 O O . PRO A 1 144 ? 35.770 -13.597 -17.618 1.00 83.95 144 PRO A O 1
ATOM 1066 N N . MET B 1 9 ? 38.684 -0.622 -29.822 1.00 88.55 9 MET B N 1
ATOM 1067 C CA . MET B 1 9 ? 38.337 -2.061 -29.724 1.00 80.77 9 MET B CA 1
ATOM 1068 C C . MET B 1 9 ? 38.485 -2.521 -28.278 1.00 80.99 9 MET B C 1
ATOM 1069 O O . MET B 1 9 ? 37.490 -2.650 -27.555 1.00 71.13 9 MET B O 1
ATOM 1074 N N . GLN B 1 10 ? 39.729 -2.745 -27.863 1.00 84.00 10 GLN B N 1
ATOM 1075 C CA . GLN B 1 10 ? 40.045 -3.173 -26.503 1.00 73.95 10 GLN B CA 1
ATOM 1076 C C . GLN B 1 10 ? 40.726 -2.018 -25.760 1.00 68.21 10 GLN B C 1
ATOM 1077 O O . GLN B 1 10 ? 41.954 -1.954 -25.735 1.00 53.37 10 GLN B O 1
ATOM 1083 N N . MET B 1 11 ? 39.957 -1.108 -25.167 1.00 60.67 11 MET B N 1
ATOM 1084 C CA . MET B 1 11 ? 40.562 -0.003 -24.432 1.00 53.72 11 MET B CA 1
ATOM 1085 C C . MET B 1 11 ? 41.233 -0.647 -23.235 1.00 55.83 11 MET B C 1
ATOM 1086 O O . MET B 1 11 ? 41.392 -1.866 -23.213 1.00 53.25 11 MET B O 1
ATOM 1091 N N . THR B 1 12 ? 41.614 0.145 -22.242 1.00 58.13 12 THR B N 1
ATOM 1092 C CA . THR B 1 12 ? 42.256 -0.436 -21.087 1.00 55.07 12 THR B CA 1
ATOM 1093 C C . THR B 1 12 ? 41.948 0.348 -19.809 1.00 61.81 12 THR B C 1
ATOM 1094 O O . THR B 1 12 ? 41.407 1.446 -19.868 1.00 42.05 12 THR B O 1
ATOM 1098 N N . VAL B 1 13 ? 42.279 -0.230 -18.658 1.00 58.38 13 VAL B N 1
ATOM 1099 C CA . VAL B 1 13 ? 41.995 0.399 -17.368 1.00 54.94 13 VAL B CA 1
ATOM 1100 C C . VAL B 1 13 ? 42.496 1.839 -17.213 1.00 58.46 13 VAL B C 1
ATOM 1101 O O . VAL B 1 13 ? 41.711 2.758 -16.979 1.00 59.32 13 VAL B O 1
ATOM 1105 N N . LYS B 1 14 ? 43.807 2.015 -17.327 1.00 62.82 14 LYS B N 1
ATOM 1106 C CA . LYS B 1 14 ? 44.477 3.315 -17.220 1.00 64.77 14 LYS B CA 1
ATOM 1107 C C . LYS B 1 14 ? 43.631 4.610 -17.297 1.00 61.26 14 LYS B C 1
ATOM 1108 O O . LYS B 1 14 ? 43.588 5.385 -16.341 1.00 65.77 14 LYS B O 1
ATOM 1114 N N . PRO B 1 15 ? 42.957 4.854 -18.443 1.00 63.62 15 PRO B N 1
ATOM 1115 C CA . PRO B 1 15 ? 42.120 6.036 -18.695 1.00 57.58 15 PRO B CA 1
ATOM 1116 C C . PRO B 1 15 ? 41.058 6.348 -17.640 1.00 66.04 15 PRO B C 1
ATOM 1117 O O . PRO B 1 15 ? 40.808 7.514 -17.328 1.00 74.94 15 PRO B O 1
ATOM 1121 N N . PHE B 1 16 ? 40.429 5.312 -17.095 1.00 70.63 16 PHE B N 1
ATOM 1122 C CA . PHE B 1 16 ? 39.385 5.517 -16.094 1.00 65.12 16 PHE B CA 1
ATOM 1123 C C . PHE B 1 16 ? 39.946 5.675 -14.692 1.00 58.59 16 PHE B C 1
ATOM 1124 O O . PHE B 1 16 ? 39.326 6.291 -13.826 1.00 61.74 16 PHE B O 1
ATOM 1132 N N . LEU B 1 17 ? 41.130 5.113 -14.486 1.00 59.38 17 LEU B N 1
ATOM 1133 C CA . LEU B 1 17 ? 41.808 5.155 -13.201 1.00 50.10 17 LEU B CA 1
ATOM 1134 C C . LEU B 1 17 ? 41.597 6.428 -12.395 1.00 61.20 17 LEU B C 1
ATOM 1135 O O . LEU B 1 17 ? 41.524 7.531 -12.940 1.00 65.25 17 LEU B O 1
ATOM 1140 N N . ILE B 1 18 ? 41.500 6.251 -11.083 1.00 61.48 18 ILE B N 1
ATOM 1141 C CA . ILE B 1 18 ? 41.356 7.353 -10.148 1.00 55.94 18 ILE B CA 1
ATOM 1142 C C . ILE B 1 18 ? 42.576 7.232 -9.245 1.00 52.26 18 ILE B C 1
ATOM 1143 O O . ILE B 1 18 ? 42.652 6.335 -8.406 1.00 53.03 18 ILE B O 1
ATOM 1148 N N . PRO B 1 19 ? 43.555 8.132 -9.420 1.00 50.70 19 PRO B N 1
ATOM 1149 C CA . PRO B 1 19 ? 44.792 8.142 -8.634 1.00 44.26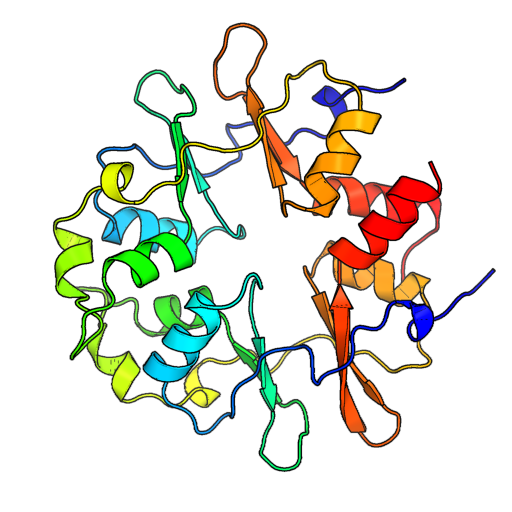 19 PRO B CA 1
ATOM 1150 C C . PRO B 1 19 ? 44.587 7.828 -7.158 1.00 48.40 19 PRO B C 1
ATOM 1151 O O . PRO B 1 19 ? 43.575 8.199 -6.566 1.00 59.78 19 PRO B O 1
ATOM 1155 N N . ALA B 1 20 ? 45.563 7.142 -6.575 1.00 35.70 20 ALA B N 1
ATOM 1156 C CA . ALA B 1 20 ? 45.509 6.741 -5.176 1.00 45.76 20 ALA B CA 1
ATOM 1157 C C . ALA B 1 20 ? 45.489 7.898 -4.180 1.00 55.33 20 ALA B C 1
ATOM 1158 O O . ALA B 1 20 ? 44.924 7.770 -3.093 1.00 59.27 20 ALA B O 1
ATOM 1160 N N . ASP B 1 21 ? 46.100 9.024 -4.539 1.00 56.50 21 ASP B N 1
ATOM 1161 C CA . ASP B 1 21 ? 46.141 10.169 -3.635 1.00 66.31 21 ASP B CA 1
ATOM 1162 C C . ASP B 1 21 ? 44.778 10.833 -3.450 1.00 59.87 21 ASP B C 1
ATOM 1163 O O . ASP B 1 21 ? 44.585 11.615 -2.519 1.00 58.63 21 ASP B O 1
ATOM 1168 N N . LYS B 1 22 ? 43.837 10.520 -4.334 1.00 59.51 22 LYS B N 1
ATOM 1169 C CA . LYS B 1 22 ? 42.492 11.080 -4.246 1.00 59.86 22 LYS B CA 1
ATOM 1170 C C . LYS B 1 22 ? 41.570 10.045 -3.607 1.00 52.21 22 LYS B C 1
ATOM 1171 O O . LYS B 1 22 ? 40.353 10.227 -3.554 1.00 56.36 22 LYS B O 1
ATOM 1177 N N . VAL B 1 23 ? 42.169 8.962 -3.118 1.00 50.73 23 VAL B N 1
ATOM 1178 C CA . VAL B 1 23 ? 41.435 7.868 -2.486 1.00 43.58 23 VAL B CA 1
ATOM 1179 C C . VAL B 1 23 ? 41.852 7.650 -1.030 1.00 49.87 23 VAL B C 1
ATOM 1180 O O . VAL B 1 23 ? 43.020 7.386 -0.744 1.00 58.68 23 VAL B O 1
ATOM 1184 N N . ALA B 1 24 ? 40.888 7.752 -0.117 1.00 52.24 24 ALA B N 1
ATOM 1185 C CA . ALA B 1 24 ? 41.148 7.561 1.309 1.00 41.72 24 ALA B CA 1
ATOM 1186 C C . ALA B 1 24 ? 41.526 6.108 1.585 1.00 41.30 24 ALA B C 1
ATOM 1187 O O . ALA B 1 24 ? 41.106 5.206 0.860 1.00 47.29 24 ALA B O 1
ATOM 1189 N N . HIS B 1 25 ? 42.316 5.881 2.632 1.00 29.71 25 HIS B N 1
ATOM 1190 C CA . HIS B 1 25 ? 42.739 4.525 2.974 1.00 27.14 25 HIS B CA 1
ATOM 1191 C C . HIS B 1 25 ? 43.099 4.354 4.448 1.00 33.09 25 HIS B C 1
ATOM 1192 O O . HIS B 1 25 ? 43.067 5.309 5.223 1.00 35.12 25 HIS B O 1
ATOM 1199 N N . VAL B 1 2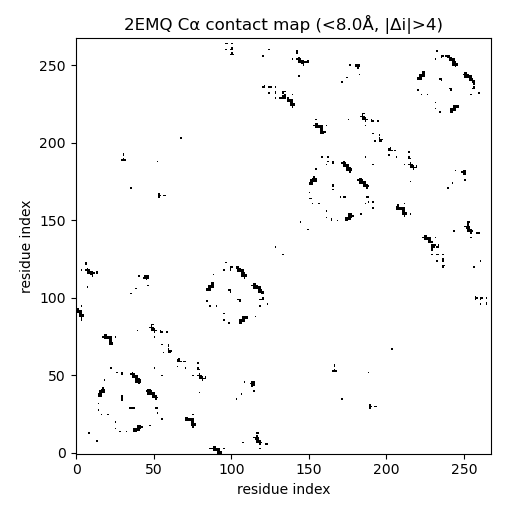6 ? 43.440 3.122 4.822 1.00 32.62 26 VAL B N 1
ATOM 1200 C CA . VAL B 1 26 ? 43.812 2.792 6.195 1.00 36.57 26 VAL B CA 1
ATOM 1201 C C . VAL B 1 26 ? 44.797 1.623 6.241 1.00 41.19 26 VAL B C 1
ATOM 1202 O O . VAL B 1 26 ? 44.899 0.844 5.295 1.00 45.01 26 VAL B O 1
ATOM 1206 N N . GLN B 1 27 ? 45.507 1.504 7.358 1.00 41.93 27 GLN B N 1
ATOM 1207 C CA . GLN B 1 27 ? 46.512 0.461 7.536 1.00 41.88 27 GLN B CA 1
ATOM 1208 C C . GLN B 1 27 ? 46.005 -0.714 8.368 1.00 38.44 27 GLN B C 1
ATOM 1209 O O . GLN B 1 27 ? 45.188 -0.539 9.270 1.00 46.37 27 GLN B O 1
ATOM 1215 N N . PRO B 1 28 ? 46.494 -1.932 8.079 1.00 43.11 28 PRO B N 1
ATOM 1216 C CA . PRO B 1 28 ? 46.070 -3.123 8.821 1.00 45.99 28 PRO B CA 1
ATOM 1217 C C . PRO B 1 28 ? 46.279 -2.985 10.324 1.00 51.32 28 PRO B C 1
ATOM 1218 O O . PRO B 1 28 ? 45.674 -3.709 11.115 1.00 60.38 28 PRO B O 1
ATOM 1222 N N . GLY B 1 29 ? 47.131 -2.042 10.712 1.00 57.00 29 GLY B N 1
ATOM 1223 C CA . GLY B 1 29 ? 47.410 -1.835 12.120 1.00 43.03 29 GLY B CA 1
ATOM 1224 C C . GLY B 1 29 ? 46.447 -0.910 12.842 1.00 47.52 29 GLY B C 1
ATOM 1225 O O . GLY B 1 29 ? 46.388 -0.918 14.069 1.00 58.11 29 GLY B O 1
ATOM 1226 N N . ASN B 1 30 ? 45.692 -0.115 12.091 1.00 49.58 30 ASN B N 1
ATOM 1227 C CA . ASN B 1 30 ? 44.738 0.821 12.680 1.00 49.53 30 ASN B CA 1
ATOM 1228 C C . ASN B 1 30 ? 43.587 0.138 13.412 1.00 51.24 30 ASN B C 1
ATOM 1229 O O . ASN B 1 30 ? 43.184 -0.971 13.065 1.00 39.31 30 ASN B O 1
ATOM 1234 N N . TYR B 1 31 ? 43.065 0.818 14.428 1.00 48.10 31 TYR B N 1
ATOM 1235 C CA . TYR B 1 31 ? 41.942 0.312 15.205 1.00 45.63 31 TYR B CA 1
ATOM 1236 C C . TYR B 1 31 ? 40.665 0.582 14.423 1.00 42.43 31 TYR B C 1
ATOM 1237 O O . TYR B 1 31 ? 40.550 1.589 13.725 1.00 37.07 31 TYR B O 1
ATOM 1246 N N . LEU B 1 32 ? 39.706 -0.323 14.549 1.00 41.35 32 LEU B N 1
ATOM 1247 C CA . LEU B 1 32 ? 38.440 -0.199 13.845 1.00 36.89 32 LEU B CA 1
ATOM 1248 C C . LEU B 1 32 ? 37.762 1.154 14.040 1.00 31.77 32 LEU B C 1
ATOM 1249 O O . LEU B 1 32 ? 37.306 1.759 13.070 1.00 32.43 32 LEU B O 1
ATOM 1254 N N . ASP B 1 33 ? 37.704 1.640 15.278 1.00 24.52 33 ASP B N 1
ATOM 1255 C CA . ASP B 1 33 ? 37.063 2.926 15.531 1.00 36.94 33 ASP B CA 1
ATOM 1256 C C . ASP B 1 33 ? 37.689 4.027 14.681 1.00 41.64 33 ASP B C 1
ATOM 1257 O O . ASP B 1 33 ? 37.059 5.053 14.423 1.00 47.76 33 ASP B O 1
ATOM 1262 N N . HIS B 1 34 ? 38.925 3.811 14.240 1.00 45.56 34 HIS B N 1
ATOM 1263 C CA . HIS B 1 34 ? 39.603 4.791 13.399 1.00 42.35 34 HIS B CA 1
ATOM 1264 C C . HIS B 1 34 ? 39.140 4.612 11.960 1.00 45.42 34 HIS B C 1
ATOM 1265 O O . HIS B 1 34 ? 38.838 5.586 11.271 1.00 41.98 34 HIS B O 1
ATOM 1272 N N . ALA B 1 35 ? 39.093 3.362 11.508 1.00 29.53 35 ALA B N 1
ATOM 1273 C CA . ALA B 1 35 ? 38.642 3.063 10.155 1.00 27.69 35 ALA B CA 1
ATOM 1274 C C . ALA B 1 35 ? 37.197 3.535 10.081 1.00 35.74 35 ALA B C 1
ATOM 1275 O O . ALA B 1 35 ? 36.778 4.167 9.109 1.00 34.16 35 ALA B O 1
ATOM 1277 N N . LEU B 1 36 ? 36.443 3.224 11.130 1.00 24.31 36 LEU B N 1
ATOM 1278 C CA . LEU B 1 36 ? 35.048 3.622 11.224 1.00 34.15 36 LEU B CA 1
ATOM 1279 C C . LEU B 1 36 ? 34.940 5.119 10.962 1.00 20.22 36 LEU B C 1
ATOM 1280 O O . LEU B 1 36 ? 34.132 5.564 10.147 1.00 41.90 36 LEU B O 1
ATOM 1285 N N . LEU B 1 37 ? 35.781 5.886 11.645 1.00 39.86 37 LEU B N 1
ATOM 1286 C CA . LEU B 1 37 ? 35.794 7.336 11.513 1.00 35.21 37 LEU B CA 1
ATOM 1287 C C . LEU B 1 37 ? 36.097 7.792 10.084 1.00 38.71 37 LEU B C 1
ATOM 1288 O O . LEU B 1 37 ? 35.485 8.738 9.590 1.00 42.77 37 LEU B O 1
ATOM 1293 N N . VAL B 1 38 ? 37.035 7.119 9.421 1.00 28.18 38 VAL B N 1
ATOM 1294 C CA . VAL B 1 38 ? 37.409 7.478 8.051 1.00 27.61 38 VAL B CA 1
ATOM 1295 C C . VAL B 1 38 ? 36.297 7.197 7.041 1.00 37.42 38 VAL B C 1
ATOM 1296 O O . VAL B 1 38 ? 36.017 8.023 6.172 1.00 33.07 38 VAL B O 1
ATOM 1300 N N . LEU B 1 39 ? 35.672 6.029 7.146 1.00 34.05 39 LEU B N 1
ATOM 1301 C CA . LEU B 1 39 ? 34.588 5.672 6.240 1.00 29.77 39 LEU B CA 1
ATOM 1302 C C . LEU B 1 39 ? 33.422 6.647 6.352 1.00 30.84 39 LEU B C 1
ATOM 1303 O O . LEU B 1 39 ? 32.726 6.904 5.372 1.00 40.03 39 LEU B O 1
ATOM 1308 N N . THR B 1 40 ? 33.219 7.191 7.549 1.00 30.94 40 THR B N 1
ATOM 1309 C CA . THR B 1 40 ? 32.133 8.133 7.811 1.00 41.81 40 THR B CA 1
ATOM 1310 C C . THR B 1 40 ? 32.342 9.479 7.127 1.00 44.24 40 THR B C 1
ATOM 1311 O O . THR B 1 40 ? 31.413 10.277 7.014 1.00 47.29 40 THR B O 1
ATOM 1315 N N . LYS B 1 41 ? 33.564 9.728 6.669 1.00 57.29 41 LYS B N 1
ATOM 1316 C CA . LYS B 1 41 ? 33.886 10.984 6.000 1.00 60.83 41 LYS B CA 1
ATOM 1317 C C . LYS B 1 41 ? 33.919 10.836 4.486 1.00 64.31 41 LYS B C 1
ATOM 1318 O O . LYS B 1 41 ? 33.873 11.831 3.767 1.00 64.90 41 LYS B O 1
ATOM 1324 N N . THR B 1 42 ? 33.996 9.594 4.017 1.00 64.84 42 THR B N 1
ATOM 1325 C CA . THR B 1 42 ? 34.080 9.321 2.591 1.00 63.43 42 THR B CA 1
ATOM 1326 C C . THR B 1 42 ? 32.854 8.674 1.942 1.00 62.25 42 THR B C 1
ATOM 1327 O O . THR B 1 42 ? 32.230 7.770 2.501 1.00 59.44 42 THR B O 1
ATOM 1331 N N . GLY B 1 43 ? 32.523 9.150 0.743 1.00 62.87 43 GLY B N 1
ATOM 1332 C CA . GLY B 1 43 ? 31.384 8.620 0.013 1.00 61.10 43 GLY B CA 1
ATOM 1333 C C . GLY B 1 43 ? 31.652 7.307 -0.706 1.00 67.25 43 GLY B C 1
ATOM 1334 O O . GLY B 1 43 ? 31.170 7.093 -1.820 1.00 65.79 43 GLY B O 1
ATOM 1335 N N . TYR B 1 44 ? 32.415 6.421 -0.073 1.00 60.88 44 TYR B N 1
ATOM 1336 C CA . TYR B 1 44 ? 32.731 5.131 -0.671 1.00 54.67 44 TYR B CA 1
ATOM 1337 C C . TYR B 1 44 ? 32.235 3.960 0.160 1.00 49.06 44 TYR B C 1
ATOM 1338 O O . TYR B 1 44 ? 32.220 4.014 1.392 1.00 39.66 44 TYR B O 1
ATOM 1347 N N . SER B 1 45 ? 31.826 2.903 -0.534 1.00 47.29 45 SER B N 1
ATOM 1348 C CA . SER B 1 45 ? 31.318 1.696 0.099 1.00 53.91 45 SER B CA 1
ATOM 1349 C C . SER B 1 45 ? 32.308 1.173 1.132 1.00 49.82 45 SER B C 1
ATOM 1350 O O . SER B 1 45 ? 31.941 0.878 2.268 1.00 50.13 45 SER B O 1
ATOM 1353 N N . ALA B 1 46 ? 33.566 1.059 0.720 1.00 45.37 46 ALA B N 1
ATOM 1354 C CA . ALA B 1 46 ? 34.630 0.582 1.592 1.00 41.76 46 ALA B CA 1
ATOM 1355 C C . ALA B 1 46 ? 35.908 1.323 1.218 1.00 34.61 46 AL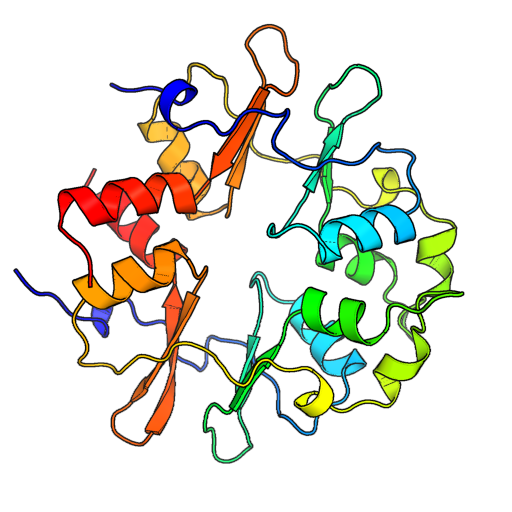A B C 1
ATOM 1356 O O . ALA B 1 46 ? 35.911 2.127 0.288 1.00 33.29 46 ALA B O 1
ATOM 1358 N N . ILE B 1 47 ? 36.987 1.066 1.947 1.00 27.76 47 ILE B N 1
ATOM 1359 C CA . ILE B 1 47 ? 38.259 1.711 1.647 1.00 31.60 47 ILE B CA 1
ATOM 1360 C C . ILE B 1 47 ? 39.376 0.684 1.606 1.00 37.22 47 ILE B C 1
ATOM 1361 O O . ILE B 1 47 ? 39.344 -0.315 2.324 1.00 33.81 47 ILE B O 1
ATOM 1366 N N . PRO B 1 48 ? 40.380 0.915 0.752 1.00 29.79 48 PRO B N 1
ATOM 1367 C CA . PRO B 1 48 ? 41.511 -0.003 0.627 1.00 28.78 48 PRO B CA 1
ATOM 1368 C C . PRO B 1 48 ? 42.379 0.030 1.879 1.00 28.02 48 PRO B C 1
ATOM 1369 O O . PRO B 1 48 ? 42.455 1.050 2.564 1.00 33.63 48 PRO B O 1
ATOM 1373 N N . VAL B 1 49 ? 43.017 -1.093 2.182 1.00 36.96 49 VAL B N 1
ATOM 1374 C CA . VAL B 1 49 ? 43.888 -1.188 3.345 1.00 42.25 49 VAL B CA 1
ATOM 1375 C C . VAL B 1 49 ? 45.324 -1.335 2.861 1.00 45.77 49 VAL B C 1
ATOM 1376 O O . VAL B 1 49 ? 45.710 -2.376 2.331 1.00 49.41 49 VAL B O 1
ATOM 1380 N N . LEU B 1 50 ? 46.110 -0.281 3.045 1.00 46.51 50 LEU B N 1
ATOM 1381 C CA . LEU B 1 50 ? 47.499 -0.278 2.608 1.00 49.35 50 LEU B CA 1
ATOM 1382 C C . LEU B 1 50 ? 48.456 -0.321 3.789 1.00 49.74 50 LEU B C 1
ATOM 1383 O O . LEU B 1 50 ? 48.209 0.309 4.818 1.00 47.17 50 LEU B O 1
ATOM 1388 N N . ASP B 1 51 ? 49.543 -1.073 3.648 1.00 56.30 51 ASP B N 1
ATOM 1389 C CA . ASP B 1 51 ? 50.548 -1.113 4.700 1.00 53.99 51 ASP B CA 1
ATOM 1390 C C . ASP B 1 51 ? 51.321 0.174 4.443 1.00 54.48 51 ASP B C 1
ATOM 1391 O O . ASP B 1 51 ? 50.987 0.909 3.517 1.00 37.93 51 ASP B O 1
ATOM 1396 N N . THR B 1 52 ? 52.346 0.462 5.233 1.00 61.88 52 THR B N 1
ATOM 1397 C CA . THR B 1 52 ? 53.093 1.695 5.011 1.00 62.97 52 THR B CA 1
ATOM 1398 C C . THR B 1 52 ? 53.987 1.612 3.767 1.00 60.79 52 THR B C 1
ATOM 1399 O O . THR B 1 52 ? 54.490 2.626 3.286 1.00 45.77 52 THR B O 1
ATOM 1403 N N . SER B 1 53 ? 54.175 0.401 3.247 1.00 59.99 53 SER B N 1
ATOM 1404 C CA . SER B 1 53 ? 54.983 0.198 2.045 1.00 58.86 53 SER B CA 1
ATOM 1405 C C . SER B 1 53 ? 54.116 0.619 0.865 1.00 57.33 53 SER B C 1
ATOM 1406 O O . SER B 1 53 ? 54.592 0.751 -0.262 1.00 50.15 53 SER B O 1
ATOM 1409 N N . TYR B 1 54 ? 52.833 0.817 1.155 1.00 57.90 54 TYR B N 1
ATOM 1410 C CA . TYR B 1 54 ? 51.833 1.218 0.171 1.00 50.67 54 TYR B CA 1
ATOM 1411 C C . TYR B 1 54 ? 51.400 0.042 -0.692 1.00 56.08 54 TYR B C 1
ATOM 1412 O O . TYR B 1 54 ? 51.180 0.189 -1.894 1.00 59.47 54 TYR B O 1
ATOM 1421 N N . LYS B 1 55 ? 51.275 -1.128 -0.074 1.00 57.01 55 LYS B N 1
ATOM 1422 C CA . LYS B 1 55 ? 50.863 -2.314 -0.808 1.00 68.85 55 LYS B CA 1
ATOM 1423 C C . LYS B 1 55 ? 49.574 -2.931 -0.283 1.00 66.55 55 LYS B C 1
ATOM 1424 O O . LYS B 1 55 ? 49.498 -3.416 0.847 1.00 65.32 55 LYS B O 1
ATOM 1430 N N . LEU B 1 56 ? 48.563 -2.886 -1.143 1.00 62.79 56 LEU B N 1
ATOM 1431 C CA . LEU B 1 56 ? 47.225 -3.392 -0.870 1.00 57.03 56 LEU B CA 1
ATOM 1432 C C . LEU B 1 56 ? 47.189 -4.719 -0.119 1.00 55.28 56 LEU B C 1
ATOM 1433 O O . LEU B 1 56 ? 47.853 -5.682 -0.501 1.00 63.50 56 LEU B O 1
ATOM 1438 N N . HIS B 1 57 ? 46.401 -4.757 0.952 1.00 55.49 57 HIS B N 1
ATOM 1439 C CA . HIS B 1 57 ? 46.247 -5.958 1.766 1.00 59.27 57 HIS B CA 1
ATOM 1440 C C . HIS B 1 57 ? 44.797 -6.426 1.765 1.00 57.03 57 HIS B C 1
ATOM 1441 O O . HIS B 1 57 ? 44.506 -7.580 2.078 1.00 66.52 57 HIS B O 1
ATOM 1448 N N . GLY B 1 58 ? 43.889 -5.523 1.411 1.00 47.80 58 GLY B N 1
ATOM 1449 C CA . GLY B 1 58 ? 42.481 -5.871 1.381 1.00 44.93 58 GLY B CA 1
ATOM 1450 C C . GLY B 1 58 ? 41.580 -4.663 1.530 1.00 48.53 58 GLY B C 1
ATOM 1451 O O . GLY B 1 58 ? 42.032 -3.523 1.435 1.00 50.33 58 GLY B O 1
ATOM 1452 N N . LEU B 1 59 ? 40.298 -4.918 1.764 1.00 33.80 59 LEU B N 1
ATOM 1453 C CA . LEU B 1 59 ? 39.316 -3.856 1.928 1.00 33.01 59 LEU B CA 1
ATOM 1454 C C . LEU B 1 59 ? 38.591 -3.986 3.259 1.00 35.42 59 LEU B C 1
ATOM 1455 O O . LEU B 1 59 ? 38.444 -5.083 3.800 1.00 28.21 59 LEU B O 1
ATOM 1460 N N . ILE B 1 60 ? 38.145 -2.850 3.779 1.00 35.61 60 ILE B N 1
ATOM 1461 C CA . ILE B 1 60 ? 37.422 -2.803 5.039 1.00 33.39 60 ILE B CA 1
ATOM 1462 C C . ILE B 1 60 ? 36.146 -2.002 4.808 1.00 38.54 60 ILE B C 1
ATOM 1463 O O . ILE B 1 60 ? 36.147 -1.017 4.070 1.00 36.86 60 ILE B O 1
ATOM 1468 N N . SER B 1 61 ? 35.055 -2.435 5.427 1.00 34.55 61 SER B N 1
ATOM 1469 C CA . SER B 1 61 ? 33.785 -1.741 5.276 1.00 34.08 61 SER B CA 1
ATOM 1470 C C . SER B 1 61 ? 33.073 -1.667 6.618 1.00 25.98 61 SER B C 1
ATOM 1471 O O . SER B 1 61 ? 33.365 -2.440 7.530 1.00 36.04 61 SER B O 1
ATOM 1474 N N . MET B 1 62 ? 32.141 -0.728 6.732 1.00 38.86 62 MET B N 1
ATOM 1475 C CA . MET B 1 62 ? 31.381 -0.545 7.961 1.00 39.75 62 MET B CA 1
ATOM 1476 C C . MET B 1 62 ? 30.638 -1.835 8.286 1.00 33.26 62 MET B C 1
ATOM 1477 O O . MET B 1 62 ? 30.500 -2.212 9.449 1.00 45.81 62 MET B O 1
ATOM 1482 N N . THR B 1 63 ? 30.159 -2.505 7.243 1.00 28.76 63 THR B N 1
ATOM 1483 C CA . THR B 1 63 ? 29.428 -3.755 7.400 1.00 30.82 63 THR B CA 1
ATOM 1484 C C . THR B 1 63 ? 30.317 -4.858 7.971 1.00 33.54 63 THR B C 1
ATOM 1485 O O . THR B 1 63 ? 29.870 -5.653 8.796 1.00 36.48 63 THR B O 1
ATOM 1489 N N . MET B 1 64 ? 31.571 -4.905 7.532 1.00 38.64 64 MET B N 1
ATOM 1490 C CA . MET B 1 64 ? 32.513 -5.908 8.021 1.00 32.82 64 MET B CA 1
ATOM 1491 C C . MET B 1 64 ? 32.782 -5.692 9.503 1.00 33.48 64 MET B C 1
ATOM 1492 O O . MET B 1 64 ? 32.892 -6.647 10.274 1.00 45.99 64 MET B O 1
ATOM 1497 N N . MET B 1 65 ? 32.899 -4.425 9.889 1.00 31.80 65 MET B N 1
ATOM 1498 C CA . MET B 1 65 ? 33.155 -4.064 11.276 1.00 44.13 65 MET B CA 1
ATOM 1499 C C . MET B 1 65 ? 31.972 -4.412 12.168 1.00 40.03 65 MET B C 1
ATOM 1500 O O . MET B 1 65 ? 32.133 -5.082 13.188 1.00 47.35 65 MET B O 1
ATOM 1505 N N . MET B 1 66 ? 30.783 -3.963 11.778 1.00 41.97 66 MET B N 1
ATOM 1506 C CA . MET B 1 66 ? 29.578 -4.238 12.552 1.00 42.72 66 MET B CA 1
ATOM 1507 C C . MET B 1 66 ? 29.343 -5.733 12.738 1.00 37.00 66 MET B C 1
ATOM 1508 O O . MET B 1 66 ? 28.970 -6.178 13.823 1.00 34.96 66 MET B O 1
ATOM 1513 N N . ASP B 1 67 ? 29.571 -6.507 11.682 1.00 42.25 67 ASP B N 1
ATOM 1514 C CA . ASP B 1 67 ? 29.356 -7.950 11.733 1.00 50.75 67 ASP B CA 1
ATOM 1515 C C . ASP B 1 67 ? 30.317 -8.715 12.634 1.00 43.01 67 ASP B C 1
ATOM 1516 O O . ASP B 1 67 ? 29.949 -9.741 13.203 1.00 52.76 67 ASP B O 1
ATOM 1521 N N . ALA B 1 68 ? 31.548 -8.231 12.755 1.00 41.92 68 ALA B N 1
ATOM 1522 C CA . ALA B 1 68 ? 32.533 -8.900 13.595 1.00 40.42 68 ALA B CA 1
ATOM 1523 C C . ALA B 1 68 ? 32.209 -8.696 15.069 1.00 43.13 68 ALA B C 1
ATOM 1524 O O . ALA B 1 68 ? 32.744 -9.392 15.932 1.00 52.79 68 ALA B O 1
ATOM 1526 N N . ILE B 1 69 ? 31.323 -7.746 15.354 1.00 34.13 69 ILE B N 1
ATOM 1527 C CA . ILE B 1 69 ? 30.955 -7.460 16.733 1.00 40.87 69 ILE B CA 1
ATOM 1528 C C . ILE B 1 69 ? 29.491 -7.723 17.076 1.00 42.34 69 ILE B C 1
ATOM 1529 O O . ILE B 1 69 ? 29.030 -7.347 18.153 1.00 53.62 69 ILE B O 1
ATOM 1534 N N . LEU B 1 70 ? 28.753 -8.351 16.166 1.00 46.88 70 LEU B N 1
ATOM 1535 C CA . LEU B 1 70 ? 27.359 -8.668 16.450 1.00 47.04 70 LEU B CA 1
ATOM 1536 C C . LEU B 1 70 ? 27.391 -9.825 17.439 1.00 54.01 70 LEU B C 1
ATOM 1537 O O . LEU B 1 70 ? 27.954 -10.879 17.150 1.00 51.49 70 LEU B O 1
ATOM 1542 N N . GLY B 1 71 ? 26.804 -9.623 18.612 1.00 61.13 71 GLY B N 1
ATOM 1543 C CA . GLY B 1 71 ? 26.804 -10.677 19.607 1.00 47.94 71 GLY B CA 1
ATOM 1544 C C . GLY B 1 71 ? 25.423 -11.243 19.847 1.00 51.60 71 GLY B C 1
ATOM 1545 O O . GLY B 1 71 ? 24.433 -10.738 19.317 1.00 53.47 71 GLY B O 1
ATOM 1546 N N . LEU B 1 72 ? 25.358 -12.302 20.644 1.00 50.34 72 LEU B N 1
ATOM 1547 C CA . LEU B 1 72 ? 24.087 -12.931 20.964 1.00 50.70 72 LEU B CA 1
ATOM 1548 C C . LEU B 1 72 ? 23.262 -11.983 21.816 1.00 55.31 72 LEU B C 1
ATOM 1549 O O . LEU B 1 72 ? 22.112 -11.683 21.498 1.00 61.39 72 LEU B O 1
ATOM 1554 N N . GLU B 1 73 ? 23.864 -11.505 22.898 1.00 51.90 73 GLU B N 1
ATOM 1555 C CA . GLU B 1 73 ? 23.177 -10.605 23.808 1.00 49.67 73 GLU B CA 1
ATOM 1556 C C . GLU B 1 73 ? 23.233 -9.134 23.426 1.00 50.18 73 GLU B C 1
ATOM 1557 O O . GLU B 1 73 ? 22.486 -8.328 23.979 1.00 48.74 73 GLU B O 1
ATOM 1563 N N . ARG B 1 74 ? 24.099 -8.773 22.482 1.00 41.43 74 ARG B N 1
ATOM 1564 C CA . ARG B 1 74 ? 24.199 -7.372 22.085 1.00 46.11 74 ARG B CA 1
ATOM 1565 C C . ARG B 1 74 ? 25.268 -7.093 21.039 1.00 47.23 74 ARG B C 1
ATOM 1566 O O . ARG B 1 74 ? 26.038 -7.972 20.657 1.00 56.27 74 ARG B O 1
ATOM 1574 N N . ILE B 1 75 ? 25.302 -5.847 20.585 1.00 47.91 75 ILE B N 1
ATOM 1575 C CA . ILE B 1 75 ? 26.291 -5.402 19.615 1.00 45.53 75 ILE B CA 1
ATOM 1576 C C . ILE B 1 75 ? 27.430 -4.852 20.482 1.00 46.96 75 ILE B C 1
ATOM 1577 O O . ILE B 1 75 ? 27.300 -3.777 21.069 1.00 57.26 75 ILE B O 1
ATOM 1582 N N . GLU B 1 76 ? 28.528 -5.600 20.566 1.00 41.53 76 GLU B N 1
ATOM 1583 C CA . GLU B 1 76 ? 29.671 -5.221 21.388 1.00 43.88 76 GLU B CA 1
ATOM 1584 C C . GLU B 1 76 ? 30.534 -4.108 20.788 1.00 48.12 76 GLU B C 1
ATOM 1585 O O . GLU B 1 76 ? 31.633 -4.345 20.286 1.00 54.20 76 GLU B O 1
ATOM 1591 N N . PHE B 1 77 ? 30.013 -2.887 20.875 1.00 42.42 77 PHE B N 1
ATOM 1592 C CA . PHE B 1 77 ? 30.651 -1.682 20.351 1.00 47.78 77 PHE B CA 1
ATOM 1593 C C . PHE B 1 77 ? 32.035 -1.340 20.907 1.00 51.95 77 PHE B C 1
ATOM 1594 O O . PHE B 1 77 ? 32.843 -0.733 20.207 1.00 52.58 77 PHE B O 1
ATOM 1602 N N . GLU B 1 78 ? 32.311 -1.710 22.155 1.00 47.34 78 GLU B N 1
ATOM 1603 C CA . GLU B 1 78 ? 33.603 -1.390 22.767 1.00 47.93 78 GLU B CA 1
ATOM 1604 C C . GLU B 1 78 ? 34.813 -2.013 22.077 1.00 54.33 78 GLU B C 1
ATOM 1605 O O . GLU B 1 78 ? 35.907 -1.451 22.106 1.00 46.32 78 GLU B O 1
ATOM 1611 N N . ARG B 1 79 ? 34.616 -3.170 21.455 1.00 44.59 79 ARG B N 1
ATOM 1612 C CA . ARG B 1 79 ? 35.703 -3.868 20.777 1.00 41.07 79 ARG B CA 1
ATOM 1613 C C . ARG B 1 79 ? 36.254 -3.146 19.548 1.00 48.62 79 ARG B C 1
ATOM 1614 O O . ARG B 1 79 ? 37.252 -3.576 18.970 1.00 56.59 79 ARG B O 1
ATOM 1622 N N . LEU B 1 80 ? 35.611 -2.053 19.149 1.00 42.86 80 LEU B N 1
ATOM 1623 C CA . LEU B 1 80 ? 36.073 -1.297 17.991 1.00 41.20 80 LEU B CA 1
ATOM 1624 C C . LEU B 1 80 ? 37.317 -0.489 18.345 1.00 46.60 80 LEU B C 1
ATOM 1625 O O . LEU B 1 80 ? 38.101 -0.120 17.470 1.00 49.05 80 LEU B O 1
ATOM 1630 N N . GLU B 1 81 ? 37.493 -0.219 19.634 1.00 46.87 81 GLU B N 1
ATOM 1631 C CA . GLU B 1 81 ? 38.645 0.540 20.103 1.00 63.75 81 GLU B CA 1
ATOM 1632 C C . GLU B 1 81 ? 39.805 -0.398 20.425 1.00 60.39 81 GLU B C 1
ATOM 1633 O O . GLU B 1 81 ? 40.881 0.046 20.823 1.00 64.83 81 GLU B O 1
ATOM 1639 N N . THR B 1 82 ? 39.584 -1.697 20.233 1.00 59.06 82 THR B N 1
ATOM 1640 C CA . THR B 1 82 ? 40.600 -2.708 20.522 1.00 66.24 82 THR B CA 1
ATOM 1641 C C . THR B 1 82 ? 41.129 -3.471 19.310 1.00 65.29 82 THR B C 1
ATOM 1642 O O . THR B 1 82 ? 42.339 -3.611 19.135 1.00 72.32 82 THR B O 1
ATOM 1646 N N . MET B 1 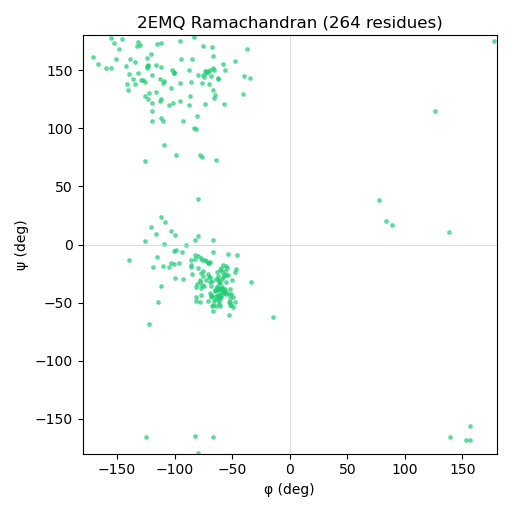83 ? 40.221 -3.980 18.488 1.00 61.11 83 MET B N 1
ATOM 1647 C CA . MET B 1 83 ? 40.605 -4.747 17.311 1.00 56.38 83 MET B CA 1
ATOM 1648 C C . MET B 1 83 ? 41.246 -3.900 16.224 1.00 52.28 83 MET B C 1
ATOM 1649 O O . MET B 1 83 ? 40.795 -2.790 15.939 1.00 59.01 83 MET B O 1
ATOM 1654 N N . LYS B 1 84 ? 42.307 -4.430 15.625 1.00 56.04 84 LYS B N 1
ATOM 1655 C CA . LYS B 1 84 ? 42.996 -3.732 14.550 1.00 50.54 84 LYS B CA 1
ATOM 1656 C C . LYS B 1 84 ? 42.255 -4.046 13.248 1.00 51.37 84 LYS B C 1
ATOM 1657 O O . LYS B 1 84 ? 41.523 -5.032 13.173 1.00 37.58 84 LYS B O 1
ATOM 1663 N N . VAL B 1 85 ? 42.441 -3.203 12.237 1.00 44.70 85 VAL B N 1
ATOM 1664 C CA . VAL B 1 85 ? 41.784 -3.370 10.943 1.00 25.37 85 VAL B CA 1
ATOM 1665 C C . VAL B 1 85 ? 42.013 -4.733 10.282 1.00 55.18 85 VAL B C 1
ATOM 1666 O O . VAL B 1 85 ? 41.187 -5.193 9.489 1.00 58.96 85 VAL B O 1
ATOM 1670 N N . GLU B 1 86 ? 43.128 -5.375 10.614 1.00 57.81 86 GLU B N 1
ATOM 1671 C CA . GLU B 1 86 ? 43.483 -6.675 10.048 1.00 59.15 86 GLU B CA 1
ATOM 1672 C C . GLU B 1 86 ? 42.618 -7.832 10.533 1.00 56.44 86 GLU B C 1
ATOM 1673 O O . GLU B 1 86 ? 42.613 -8.902 9.925 1.00 56.79 86 GLU B O 1
ATOM 1679 N N . GLU B 1 87 ? 41.891 -7.623 11.623 1.00 53.46 87 GLU B N 1
ATOM 1680 C CA . GLU B 1 87 ? 41.041 -8.671 12.177 1.00 52.27 87 GLU B CA 1
ATOM 1681 C C . GLU B 1 87 ? 39.710 -8.847 11.457 1.00 52.28 87 GLU B C 1
ATOM 1682 O O . GLU B 1 87 ? 38.995 -9.819 11.708 1.00 53.49 87 GLU B O 1
ATOM 1688 N N . VAL B 1 88 ? 39.373 -7.925 10.560 1.00 40.53 88 VAL B N 1
ATOM 1689 C CA . VAL B 1 88 ? 38.100 -8.026 9.856 1.00 41.33 88 VAL B CA 1
ATOM 1690 C C . VAL B 1 88 ? 38.134 -7.680 8.368 1.00 41.13 88 VAL B C 1
ATOM 1691 O O . VAL B 1 88 ? 37.181 -7.970 7.646 1.00 53.12 88 VAL B O 1
ATOM 1695 N N . MET B 1 89 ? 39.217 -7.062 7.906 1.00 29.89 89 MET B N 1
ATOM 1696 C CA . MET B 1 89 ? 39.317 -6.699 6.495 1.00 38.40 89 MET B CA 1
ATOM 1697 C C . MET B 1 89 ? 39.282 -7.931 5.596 1.00 35.93 89 MET B C 1
ATOM 1698 O O . MET B 1 89 ? 39.841 -8.974 5.934 1.00 43.72 89 MET B O 1
ATOM 1703 N N . ASN B 1 90 ? 38.616 -7.806 4.453 1.00 39.12 90 ASN B N 1
ATOM 1704 C CA . ASN B 1 90 ? 38.526 -8.907 3.505 1.00 36.64 90 ASN B CA 1
ATOM 1705 C C . ASN B 1 90 ? 39.815 -8.960 2.697 1.00 42.22 90 ASN B C 1
ATOM 1706 O O . ASN B 1 90 ? 40.088 -8.077 1.884 1.00 40.37 90 ASN B O 1
ATOM 1711 N N . ARG B 1 91 ? 40.611 -9.995 2.938 1.00 51.15 91 ARG B N 1
ATOM 1712 C CA . ARG B 1 91 ? 41.879 -10.157 2.242 1.00 57.28 91 ARG B CA 1
ATOM 1713 C C . ARG B 1 91 ? 41.660 -10.791 0.871 1.00 57.34 91 ARG B C 1
ATOM 1714 O O . ARG B 1 91 ? 42.559 -10.801 0.031 1.00 59.34 91 ARG B O 1
ATOM 1722 N N . ASN B 1 92 ? 40.454 -11.309 0.651 1.00 53.07 92 ASN B N 1
ATOM 1723 C CA . ASN B 1 92 ? 40.095 -11.957 -0.610 1.00 50.99 92 ASN B CA 1
ATOM 1724 C C . ASN B 1 92 ? 39.313 -11.004 -1.519 1.00 49.17 92 ASN B C 1
ATOM 1725 O O . ASN B 1 92 ? 38.094 -11.120 -1.647 1.00 48.16 92 ASN B O 1
ATOM 1730 N N . ILE B 1 93 ? 40.019 -10.073 -2.153 1.00 39.57 93 ILE B N 1
ATOM 1731 C CA . ILE B 1 93 ? 39.388 -9.095 -3.038 1.00 36.85 93 ILE B CA 1
ATOM 1732 C C . ILE B 1 93 ? 39.971 -9.105 -4.446 1.00 36.64 93 ILE B C 1
ATOM 1733 O O . ILE B 1 93 ? 41.126 -9.478 -4.648 1.00 53.11 93 ILE B O 1
ATOM 1738 N N . PRO B 1 94 ? 39.174 -8.689 -5.442 1.00 42.10 94 PRO B N 1
ATOM 1739 C CA . PRO B 1 94 ? 39.664 -8.662 -6.820 1.00 44.96 94 PRO B CA 1
ATOM 1740 C C . PRO B 1 94 ? 40.656 -7.519 -6.984 1.00 51.71 94 PRO B C 1
ATOM 1741 O O . PRO B 1 94 ? 40.538 -6.487 -6.324 1.00 58.73 94 PRO B O 1
ATOM 1745 N N . ARG B 1 95 ? 41.640 -7.709 -7.851 1.00 49.99 95 ARG B N 1
ATOM 1746 C CA . ARG B 1 95 ? 42.639 -6.682 -8.090 1.00 48.54 95 ARG B CA 1
ATOM 1747 C C . ARG B 1 95 ? 42.842 -6.541 -9.586 1.00 43.53 95 ARG B C 1
ATOM 1748 O O . ARG B 1 95 ? 42.551 -7.458 -10.350 1.00 59.79 95 ARG B O 1
ATOM 1756 N N . LEU B 1 96 ? 43.329 -5.383 -10.000 1.00 45.34 96 LEU B N 1
ATOM 1757 C CA . LEU B 1 96 ? 43.586 -5.147 -11.402 1.00 52.71 96 LEU B CA 1
ATOM 1758 C C . LEU B 1 96 ? 45.019 -4.735 -11.591 1.00 63.09 96 LEU B C 1
ATOM 1759 O O . LEU B 1 96 ? 45.851 -4.871 -10.695 1.00 65.84 96 LEU B O 1
ATOM 1764 N N . ARG B 1 97 ? 45.292 -4.217 -12.776 1.00 61.89 97 ARG B N 1
ATOM 1765 C CA . ARG B 1 97 ? 46.624 -3.770 -13.146 1.00 52.23 97 ARG B CA 1
ATOM 1766 C C . ARG B 1 97 ? 46.351 -2.731 -14.234 1.00 48.10 97 ARG B C 1
ATOM 1767 O O . ARG B 1 97 ? 45.339 -2.817 -14.943 1.00 52.41 97 ARG B O 1
ATOM 1775 N N . LEU B 1 98 ? 47.237 -1.756 -14.378 1.00 51.66 98 LEU B N 1
ATOM 1776 C CA . LEU B 1 98 ? 47.025 -0.722 -15.380 1.00 55.03 98 LEU B CA 1
ATOM 1777 C C . LEU B 1 98 ? 46.891 -1.274 -16.799 1.00 69.93 98 LEU B C 1
ATOM 1778 O O . LEU B 1 98 ? 46.365 -0.593 -17.682 1.00 69.22 98 LEU B O 1
ATOM 1783 N N . ASP B 1 99 ? 47.330 -2.514 -17.016 1.00 74.65 99 ASP B N 1
ATOM 1784 C CA . ASP B 1 99 ? 47.246 -3.097 -18.351 1.00 81.01 99 ASP B CA 1
ATOM 1785 C C . ASP B 1 99 ? 46.218 -4.208 -18.574 1.00 83.33 99 ASP B C 1
ATOM 1786 O O . ASP B 1 99 ? 46.343 -4.973 -19.530 1.00 82.09 99 ASP B O 1
ATOM 1791 N N . ASP B 1 100 ? 45.213 -4.312 -17.709 1.00 72.36 100 ASP B N 1
ATOM 1792 C CA . ASP B 1 100 ? 44.185 -5.333 -17.899 1.00 61.73 100 ASP B CA 1
ATOM 1793 C C . ASP B 1 100 ? 43.099 -4.768 -18.809 1.00 53.51 100 ASP B C 1
ATOM 1794 O O . ASP B 1 100 ? 42.866 -3.560 -18.826 1.00 49.38 100 ASP B O 1
ATOM 1799 N N . SER B 1 101 ? 42.440 -5.637 -19.569 1.00 51.40 101 SER B N 1
ATOM 1800 C CA . SER B 1 101 ? 41.394 -5.199 -20.487 1.00 54.32 101 SER B CA 1
ATOM 1801 C C . SER B 1 101 ? 40.264 -4.443 -19.802 1.00 59.41 101 SER B C 1
ATOM 1802 O O . SER B 1 101 ? 40.015 -4.614 -18.608 1.00 52.83 101 SER B O 1
ATOM 1805 N N . LEU B 1 102 ? 39.583 -3.605 -20.577 1.00 57.51 102 LEU B N 1
ATOM 1806 C CA . LEU B 1 102 ? 38.465 -2.819 -20.076 1.00 55.89 102 LEU B CA 1
ATOM 1807 C C . LEU B 1 102 ? 37.231 -3.705 -19.958 1.00 61.34 102 LEU B C 1
ATOM 1808 O O . LEU B 1 102 ? 36.323 -3.424 -19.176 1.00 65.18 102 LEU B O 1
ATOM 1813 N N . MET B 1 103 ? 37.203 -4.772 -20.748 1.00 64.97 103 MET B N 1
ATOM 1814 C CA . MET B 1 103 ? 36.084 -5.707 -20.741 1.00 71.51 103 MET B CA 1
ATOM 1815 C C . MET B 1 103 ? 36.104 -6.555 -19.476 1.00 65.22 103 MET B C 1
ATOM 1816 O O . MET B 1 103 ? 35.062 -6.977 -18.976 1.00 64.70 103 MET B O 1
ATOM 1821 N N . LYS B 1 104 ? 37.306 -6.802 -18.971 1.00 56.81 104 LYS B N 1
ATOM 1822 C CA . LYS B 1 104 ? 37.495 -7.581 -17.756 1.00 54.20 104 LYS B CA 1
ATOM 1823 C C . LYS B 1 104 ? 37.142 -6.699 -16.566 1.00 63.31 104 LYS B C 1
ATOM 1824 O O . LYS B 1 104 ? 36.600 -7.167 -15.565 1.00 66.32 104 LYS B O 1
ATOM 1830 N N . ALA B 1 105 ? 37.453 -5.414 -16.696 1.00 51.38 105 ALA B N 1
ATOM 1831 C CA . ALA B 1 105 ? 37.186 -4.439 -15.649 1.00 42.10 105 ALA B CA 1
ATOM 1832 C C . ALA B 1 105 ? 35.690 -4.208 -15.469 1.00 44.31 105 ALA B C 1
ATOM 1833 O O . ALA B 1 105 ? 35.199 -4.142 -14.343 1.00 41.73 105 ALA B O 1
ATOM 1835 N N . VAL B 1 106 ? 34.969 -4.080 -16.580 1.00 27.59 106 VAL B N 1
ATOM 1836 C CA . VAL B 1 106 ? 33.529 -3.855 -16.527 1.00 38.27 106 VAL B CA 1
ATOM 1837 C C . VAL B 1 106 ? 32.823 -5.056 -15.910 1.00 43.97 106 VAL B C 1
ATOM 1838 O O . VAL B 1 106 ? 31.869 -4.902 -15.149 1.00 42.80 106 VAL B O 1
ATOM 1842 N N . GLY B 1 107 ? 33.294 -6.253 -16.241 1.00 37.12 107 GLY B N 1
ATOM 1843 C CA . GLY B 1 107 ? 32.687 -7.447 -15.686 1.00 35.25 107 GLY B CA 1
ATOM 1844 C C . GLY B 1 107 ? 32.825 -7.467 -14.176 1.00 28.35 107 GLY B C 1
ATOM 1845 O O . GLY B 1 107 ? 31.905 -7.870 -13.464 1.00 35.74 107 GLY B O 1
ATOM 1846 N N . LEU B 1 108 ? 33.979 -7.018 -13.689 1.00 33.19 108 LEU B N 1
ATOM 1847 C CA . LEU B 1 108 ? 34.256 -6.980 -12.257 1.00 23.34 108 LEU B CA 1
ATOM 1848 C C . LEU B 1 108 ? 33.431 -5.954 -11.485 1.00 36.72 108 LEU B C 1
ATOM 1849 O O . LEU B 1 108 ? 32.964 -6.244 -10.386 1.00 44.35 108 LEU B O 1
ATOM 1854 N N . ILE B 1 109 ? 33.248 -4.759 -12.039 1.00 31.47 109 ILE B N 1
ATOM 1855 C CA . ILE B 1 109 ? 32.480 -3.751 -11.321 1.00 32.10 109 ILE B CA 1
ATOM 1856 C C . ILE B 1 109 ? 30.971 -3.920 -11.419 1.00 36.25 109 ILE B C 1
ATOM 1857 O O . ILE B 1 109 ? 30.211 -3.067 -10.964 1.00 29.21 109 ILE B O 1
ATOM 1862 N N . VAL B 1 110 ? 30.528 -5.022 -12.012 1.00 37.52 110 VAL B N 1
ATOM 1863 C CA . VAL B 1 110 ? 29.099 -5.280 -12.078 1.00 36.29 110 VAL B CA 1
ATOM 1864 C C . VAL B 1 110 ? 28.773 -5.770 -10.675 1.00 46.29 110 VAL B C 1
ATOM 1865 O O . VAL B 1 110 ? 27.721 -5.460 -10.119 1.00 38.08 110 VAL B O 1
ATOM 1869 N N . ASN B 1 111 ? 29.712 -6.531 -10.115 1.00 31.39 111 ASN B N 1
ATOM 1870 C CA . ASN B 1 111 ? 29.587 -7.098 -8.774 1.00 40.62 111 ASN B CA 1
ATOM 1871 C C . ASN B 1 111 ? 30.283 -6.258 -7.704 1.00 46.54 111 ASN B C 1
ATOM 1872 O O . ASN B 1 111 ? 30.025 -6.429 -6.515 1.00 33.72 111 ASN B O 1
ATOM 1877 N N . HIS B 1 112 ? 31.161 -5.351 -8.122 1.00 39.41 112 HIS B N 1
ATOM 1878 C CA . HIS B 1 112 ? 31.892 -4.512 -7.171 1.00 37.93 112 HIS B CA 1
ATOM 1879 C C . HIS B 1 112 ? 31.749 -3.022 -7.454 1.00 31.50 112 HIS B C 1
ATOM 1880 O O . HIS B 1 112 ? 31.992 -2.568 -8.572 1.00 33.78 112 HIS B O 1
ATOM 1887 N N . PRO B 1 113 ? 31.353 -2.236 -6.439 1.00 38.44 113 PRO B N 1
ATOM 1888 C CA . PRO B 1 113 ? 31.207 -0.793 -6.651 1.00 39.59 113 PRO B CA 1
ATOM 1889 C C . PRO B 1 113 ? 32.495 -0.178 -7.199 1.00 34.65 113 PRO B C 1
ATOM 1890 O O . PRO B 1 113 ? 32.458 0.786 -7.965 1.00 42.76 113 PRO B O 1
ATOM 1894 N N . PHE B 1 114 ? 33.631 -0.746 -6.803 1.00 29.61 114 PHE B N 1
ATOM 1895 C CA . PHE B 1 114 ? 34.933 -0.283 -7.275 1.00 29.44 114 PHE B CA 1
ATOM 1896 C C . PHE B 1 114 ? 35.977 -1.378 -7.078 1.00 26.98 114 PHE B C 1
ATOM 1897 O O . PHE B 1 114 ? 35.845 -2.216 -6.186 1.00 25.19 114 PHE B O 1
ATOM 1905 N N . VAL B 1 115 ? 37.007 -1.376 -7.918 1.00 29.79 115 VAL B N 1
ATOM 1906 C CA . VAL B 1 115 ? 38.066 -2.375 -7.825 1.00 34.48 115 VAL B CA 1
ATOM 1907 C C . VAL B 1 115 ? 39.434 -1.712 -7.708 1.00 32.75 115 VAL B C 1
ATOM 1908 O O . VAL B 1 115 ? 39.713 -0.713 -8.369 1.00 33.03 115 VAL B O 1
ATOM 1912 N N . CYS B 1 116 ? 40.284 -2.283 -6.861 1.00 43.10 116 CYS B N 1
ATOM 1913 C CA . CYS B 1 116 ? 41.624 -1.758 -6.628 1.00 47.89 116 CYS B CA 1
ATOM 1914 C C . CYS B 1 116 ? 42.590 -2.028 -7.779 1.00 49.06 116 CYS B C 1
ATOM 1915 O O . CYS B 1 116 ? 42.541 -3.080 -8.417 1.00 44.90 116 CYS B O 1
ATOM 1918 N N . VAL B 1 117 ? 43.477 -1.068 -8.026 1.00 51.78 117 VAL B N 1
ATOM 1919 C CA . VAL B 1 117 ? 44.451 -1.169 -9.108 1.00 46.60 117 VAL B CA 1
ATOM 1920 C C . VAL B 1 117 ? 45.892 -1.034 -8.611 1.00 60.41 117 VAL B C 1
ATOM 1921 O O . VAL B 1 117 ? 46.239 -0.054 -7.944 1.00 58.62 117 VAL B O 1
ATOM 1925 N N . GLU B 1 118 ? 46.723 -2.023 -8.942 1.00 65.45 118 GLU B N 1
ATOM 1926 C CA . GLU B 1 118 ? 48.134 -2.018 -8.547 1.00 60.33 118 GLU B CA 1
ATOM 1927 C C . GLU B 1 118 ? 49.004 -1.852 -9.787 1.00 59.44 118 GLU B C 1
ATOM 1928 O O . GLU B 1 118 ? 48.889 -2.632 -10.738 1.00 60.47 118 GLU B O 1
ATOM 1934 N N . ASN B 1 119 ? 49.876 -0.848 -9.794 1.00 66.70 119 ASN B N 1
ATOM 1935 C CA . ASN B 1 119 ? 50.743 -0.665 -10.954 1.00 64.17 119 ASN B CA 1
ATOM 1936 C C . ASN B 1 119 ? 51.693 -1.854 -11.015 1.00 64.89 119 ASN B C 1
ATOM 1937 O O . ASN B 1 119 ? 51.866 -2.556 -10.033 1.00 63.92 119 ASN B O 1
ATOM 1942 N N . ASP B 1 120 ? 52.311 -2.073 -12.169 1.00 81.10 120 ASP B N 1
ATOM 1943 C CA . ASP B 1 120 ? 53.225 -3.200 -12.358 1.00 84.26 120 ASP B CA 1
ATOM 1944 C C . ASP B 1 120 ? 54.234 -3.385 -11.225 1.00 80.51 120 ASP B C 1
ATOM 1945 O O . ASP B 1 120 ? 54.784 -4.459 -11.054 1.00 74.95 120 ASP B O 1
ATOM 1950 N N . ASP B 1 121 ? 54.475 -2.336 -10.447 1.00 83.12 121 ASP B N 1
ATOM 1951 C CA . ASP B 1 121 ? 55.412 -2.412 -9.319 1.00 83.26 121 ASP B CA 1
ATOM 1952 C C . ASP B 1 121 ? 54.795 -3.144 -8.136 1.00 85.11 121 ASP B C 1
ATOM 1953 O O . ASP B 1 121 ? 55.495 -3.516 -7.204 1.00 83.62 121 ASP B O 1
ATOM 1958 N N . GLY B 1 122 ? 53.484 -3.349 -8.182 1.00 84.61 122 GLY B N 1
ATOM 1959 C CA . GLY B 1 122 ? 52.804 -4.031 -7.099 1.00 83.44 122 GLY B CA 1
ATOM 1960 C C . GLY B 1 122 ? 52.359 -3.040 -6.045 1.00 83.41 122 GLY B C 1
ATOM 1961 O O . GLY B 1 122 ? 52.069 -3.428 -4.919 1.00 83.08 122 GLY B O 1
ATOM 1962 N N . TYR B 1 123 ? 52.322 -1.757 -6.400 1.00 75.57 123 TYR B N 1
ATOM 1963 C CA . TYR B 1 123 ? 51.896 -0.708 -5.471 1.00 74.24 123 TYR B CA 1
ATOM 1964 C C . TYR B 1 123 ? 50.464 -0.284 -5.773 1.00 71.43 123 TYR B C 1
ATOM 1965 O O . TYR B 1 123 ? 50.021 -0.356 -6.918 1.00 73.08 123 TYR B O 1
ATOM 1974 N N . PHE B 1 124 ? 49.739 0.158 -4.751 1.00 65.47 124 PHE B N 1
ATOM 1975 C CA . PHE B 1 124 ? 48.373 0.615 -4.961 1.00 53.17 124 PHE B CA 1
ATOM 1976 C C . PHE B 1 124 ? 48.483 1.876 -5.811 1.00 43.29 124 PHE B C 1
ATOM 1977 O O . PHE B 1 124 ? 49.295 2.753 -5.516 1.00 43.26 124 PHE B O 1
ATOM 1985 N N . ALA B 1 125 ? 47.676 1.973 -6.862 1.00 44.20 125 ALA B N 1
ATOM 1986 C CA . ALA B 1 125 ? 47.741 3.134 -7.740 1.00 46.99 125 ALA B CA 1
ATOM 1987 C C . ALA B 1 125 ? 46.410 3.846 -7.943 1.00 58.37 125 ALA B C 1
ATOM 1988 O O . ALA B 1 125 ? 46.330 4.813 -8.701 1.00 69.06 125 ALA B O 1
ATOM 1990 N N . GLY B 1 126 ? 45.367 3.376 -7.270 1.00 55.96 126 GLY B N 1
ATOM 1991 C CA . GLY B 1 126 ? 44.069 4.008 -7.417 1.00 50.46 126 GLY B CA 1
ATOM 1992 C C . GLY B 1 126 ? 42.939 3.006 -7.486 1.00 49.34 126 GLY B C 1
ATOM 1993 O O . GLY B 1 126 ? 43.122 1.832 -7.168 1.00 38.30 126 GLY B O 1
ATOM 1994 N N . ILE B 1 127 ? 41.765 3.459 -7.912 1.00 32.59 127 ILE B N 1
ATOM 1995 C CA . ILE B 1 127 ? 40.619 2.570 -7.999 1.00 38.27 127 ILE B CA 1
ATOM 1996 C C . ILE B 1 127 ? 39.806 2.712 -9.277 1.00 33.77 127 ILE B C 1
ATOM 1997 O O . ILE B 1 127 ? 39.627 3.811 -9.800 1.00 42.93 127 ILE B O 1
ATOM 2002 N N . PHE B 1 128 ? 39.331 1.575 -9.773 1.00 36.91 128 PHE B N 1
ATOM 2003 C CA . PHE B 1 128 ? 38.487 1.525 -10.956 1.00 36.74 128 PHE B CA 1
ATOM 2004 C C . PHE B 1 128 ? 37.087 1.515 -10.347 1.00 36.84 128 PHE B C 1
ATOM 2005 O O . PHE B 1 128 ? 36.773 0.648 -9.534 1.00 40.06 128 PHE B O 1
ATOM 2013 N N . THR B 1 129 ? 36.246 2.470 -10.729 1.00 34.18 129 THR B N 1
ATOM 2014 C CA . THR B 1 129 ? 34.915 2.555 -10.138 1.00 33.23 129 THR B CA 1
ATOM 2015 C C . THR B 1 129 ? 33.743 2.530 -11.108 1.00 29.00 129 THR B C 1
ATOM 2016 O O . THR B 1 129 ? 33.894 2.800 -12.297 1.00 43.94 129 THR B O 1
ATOM 2020 N N . ARG B 1 130 ? 32.568 2.210 -10.569 1.00 31.62 130 ARG B N 1
ATOM 2021 C CA . ARG B 1 130 ? 31.333 2.152 -11.342 1.00 26.44 130 ARG B CA 1
ATOM 2022 C C . ARG B 1 130 ? 30.962 3.541 -11.833 1.00 31.38 130 ARG B C 1
ATOM 2023 O O . ARG B 1 130 ? 30.658 3.738 -13.009 1.00 37.29 130 ARG B O 1
ATOM 2031 N N . ARG B 1 131 ? 30.983 4.501 -10.915 1.00 31.21 131 ARG B N 1
ATOM 2032 C CA . ARG B 1 131 ? 30.634 5.873 -11.246 1.00 35.34 131 ARG B CA 1
ATOM 2033 C C . ARG B 1 131 ? 31.386 6.410 -12.458 1.00 38.28 131 ARG B C 1
ATOM 2034 O O . ARG B 1 131 ? 30.800 7.079 -13.307 1.00 46.04 131 ARG B O 1
ATOM 2042 N N . GLU B 1 132 ? 32.680 6.118 -12.541 1.00 43.80 132 GLU B N 1
ATOM 2043 C CA . GLU B 1 132 ? 33.490 6.595 -13.654 1.00 43.41 132 GLU B CA 1
ATOM 2044 C C . GLU B 1 132 ? 33.161 5.917 -14.986 1.00 46.46 132 GLU B C 1
ATOM 2045 O O . GLU B 1 132 ? 33.337 6.512 -16.050 1.00 50.80 132 GLU B O 1
ATOM 2051 N N . VAL B 1 133 ? 32.682 4.678 -14.934 1.00 45.20 133 VAL B N 1
ATOM 2052 C CA . VAL B 1 133 ? 32.314 3.962 -16.156 1.00 38.20 133 VAL B CA 1
ATOM 2053 C C . VAL B 1 133 ? 30.932 4.423 -16.606 1.00 40.76 133 VAL B C 1
ATOM 2054 O O . VAL B 1 133 ? 30.644 4.503 -17.798 1.00 46.07 133 VAL B O 1
ATOM 2058 N N . LEU B 1 134 ? 30.083 4.725 -15.629 1.00 40.97 134 LEU B N 1
ATOM 2059 C CA . LEU B 1 134 ? 28.725 5.186 -15.890 1.00 45.76 134 LEU B CA 1
ATOM 2060 C C . LEU B 1 134 ? 28.745 6.634 -16.362 1.00 47.53 134 LEU B C 1
ATOM 2061 O O . LEU B 1 134 ? 27.850 7.077 -17.082 1.00 43.35 134 LEU B O 1
ATOM 2066 N N . LYS B 1 135 ? 29.773 7.365 -15.945 1.00 46.61 135 LYS B N 1
ATOM 2067 C CA . LYS B 1 135 ? 29.939 8.760 -16.327 1.00 47.59 135 LYS B CA 1
ATOM 2068 C C . LYS B 1 135 ? 30.225 8.782 -17.824 1.00 45.16 135 LYS B C 1
ATOM 2069 O O . LYS B 1 135 ? 29.666 9.584 -18.572 1.00 47.27 135 LYS B O 1
ATOM 2075 N N . GLN B 1 136 ? 31.103 7.875 -18.244 1.00 48.10 136 GLN B N 1
ATOM 2076 C CA . GLN B 1 136 ? 31.497 7.740 -19.641 1.00 46.49 136 GLN B CA 1
ATOM 2077 C C . GLN B 1 136 ? 30.301 7.321 -20.491 1.00 47.49 136 GLN B C 1
ATOM 2078 O O . GLN B 1 136 ? 29.987 7.957 -21.498 1.00 47.76 136 GLN B O 1
ATOM 2084 N N . LEU B 1 137 ? 29.641 6.244 -20.075 1.00 39.84 137 LEU B N 1
ATOM 2085 C CA . LEU B 1 137 ? 28.473 5.728 -20.786 1.00 46.87 137 LEU B CA 1
ATOM 2086 C C . LEU B 1 137 ? 27.374 6.769 -20.941 1.00 39.78 137 LEU B C 1
ATOM 2087 O O . LEU B 1 137 ? 26.700 6.819 -21.969 1.00 56.18 137 LEU B O 1
ATOM 2092 N N . ASN B 1 138 ? 27.174 7.581 -19.910 1.00 42.72 138 ASN B N 1
ATOM 2093 C CA . ASN B 1 138 ? 26.150 8.611 -19.971 1.00 50.43 138 ASN B CA 1
ATOM 2094 C C . ASN B 1 138 ? 26.422 9.624 -21.075 1.00 50.04 138 ASN B C 1
ATOM 2095 O O . ASN B 1 138 ? 25.494 10.238 -21.590 1.00 57.44 138 ASN B O 1
ATOM 2100 N N . LYS B 1 139 ? 27.689 9.815 -21.427 1.00 59.68 139 LYS B N 1
ATOM 2101 C CA . LYS B 1 139 ? 28.043 10.747 -22.492 1.00 64.34 139 LYS B CA 1
ATOM 2102 C C . LYS B 1 139 ? 27.836 10.023 -23.801 1.00 65.71 139 LYS B C 1
ATOM 2103 O O . LYS B 1 139 ? 27.185 10.540 -24.709 1.00 71.78 139 LYS B O 1
ATOM 2107 N N . GLN B 1 140 ? 28.376 8.809 -23.885 1.00 65.24 140 GLN B N 1
ATOM 2108 C CA . GLN B 1 140 ? 28.241 7.977 -25.078 1.00 68.59 140 GLN B CA 1
ATOM 2109 C C . GLN B 1 140 ? 26.801 8.017 -25.522 1.00 72.65 140 GLN B C 1
ATOM 2110 O O . GLN B 1 140 ? 26.463 7.559 -26.617 1.00 72.62 140 GLN B O 1
ATOM 2116 N N . LEU B 1 141 ? 25.942 8.607 -24.698 1.00 75.28 141 LEU B N 1
ATOM 2117 C CA . LEU B 1 141 ? 24.522 8.686 -25.054 1.00 76.88 141 LEU B CA 1
ATOM 2118 C C . LEU B 1 141 ? 24.145 10.160 -25.261 1.00 77.73 141 LEU B C 1
ATOM 2119 O O . LEU B 1 141 ? 23.637 10.759 -24.307 1.00 90.03 141 LEU B O 1
#

Sequence (268 aa):
QMTVKPFLIPADKVAHVQPGNYLDHALLVLTKTGYSAIPVLDTSYKLHGLISMTMMMDAILGLERIEFERLETMKVEEVMNRNIPRLRLDDSLMKAVGLIVNHPFVCVENDDGYFAGIFTRREVLKQLNKQLHRPMQMTVKPFLIPADKVAHVQPGNYLDHALLVLTKTGYSAIPVLDTSYKLHGLISMTMMMDAILGLERIEFERLETMKVEEVMNRNIPRLRLDDSLMKAVGLIVNHPFVCVENDDGYFAGIFTRREVLKQLNKQL

Foldseek 3Di:
DDFQLPLFDFPVPFDAEEQFAFQVVLVVVQVPDPDQWHFHAHPVQFTQAIDGVCQVQVVQQDPVGRNPVRSRPHGNNVRGDRPFDEAESGDDVVVQVVVCVPPQKHWYAYPVRHTTGIGGPCSVVVVVCVVPDDD/DWDFQQVLFDFCVVFDEEAQFAFQVVLVVVVVVDPDQWGFHAHVVQATQAIDGPVQVQVVQQDPVGRPPVCSRPHGNNVRGDRDFDEEERGDTPVVVVVRCVVPQKHWYAYPVNHTTGIRGPVSVVVVVVVVD

Secondary structure (DSSP, 8-state):
--BSTTTPEEGGGS--B-TTSBHHHHHHHHHHSSSSEEEEE-TT--EEEEEEHHHHHHHSB-SSSB-GGGGGT-BGGGT-B----EEETTSBHHHHHHHHHHSSEEEEE-SSSSEEEEEEHHHHHHHHHHTT---/---BSTTT-EEGGGS--B-TTSBHHHHHHHHTTSSSSEEEEE-TT--EEEEEEHHHHHHHTB-SS-B-GGGGGTSBGGGTSB----EEETTSBHHHHHHHHHH-SEEEEE-TTS-EEEEEEHHHHHHHHHH--

Solvent-accessible surface area: 13444 Å² total; per-residue (Å²): 203,140,34,0,52,100,39,28,39,60,10,120,86,16,42,57,1,65,22,32,30,99,0,49,88,0,0,78,31,4,10,116,33,82,82,61,10,2,1,0,1,28,137,62,82,73,7,60,0,21,0,18,15,50,46,0,0,82,37,0,55,32,193,170,127,27,46,30,98,83,1,56,100,23,73,0,77,104,19,15,62,142,143,20,32,91,2,113,43,72,26,47,31,95,100,0,7,33,47,0,14,96,58,58,7,1,1,0,36,36,82,126,24,84,6,20,0,0,0,3,24,94,44,12,0,88,79,27,8,81,124,93,130,177,102,202,106,92,31,0,120,97,24,44,32,45,11,123,150,7,34,66,3,76,23,43,37,94,0,42,82,0,0,77,29,5,9,138,33,90,76,61,10,1,1,0,0,29,125,66,79,84,7,62,0,21,0,15,13,49,51,0,0,85,37,0,60,33,192,172,132,32,48,27,81,90,1,114,82,18,72,0,86,99,23,10,56,141,130,23,34,94,1,126,37,93,12,38,28,65,61,0,4,17,44,0,14,99,59,55,9,1,1,0,31,36,120,105,27,90,5,19,0,0,0,5,27,99,39,9,0,68,78,25,39,118,129,116

Nearest PDB structures (foldseek):
  2emq-assembly1_B  TM=1.003E+00  e=9.324E-27  Geobacillus kaustophilus HTA426
  6yja-assembly1_B  TM=9.592E-01  e=1.043E-19  Bacillus subtilis subsp. subtilis str. 168
  3lqn-assembly1_A-2  TM=9.278E-01  e=4.393E-20  Bacillus anthracis
  6xnu-assembly1_B  TM=9.479E-01  e=3.884E-17  Listeria monocytogenes
  4gqy-assembly2_B  TM=8.061E-01  e=1.499E-10  Arabidopsis thaliana

B-factor: mean 51.91, std 16.74, range [11.29, 121.78]

InterPro domains:
  IPR000644 CBS domain [PF00571] (19-70)
  IPR000644 CBS domain [PF00571] (85-137)
  IPR000644 CBS domain [PS51371] (17-77)
  IPR046342 CBS domain superfamily [G3DSA:3.10.580.10] (1-157)
  IPR046342 CBS domain superfamily [SSF54631] (11-139)
  IPR048125 Cyclic-di-AMP-binding protein CbpB [NF041630] (5-143)
  IPR048125 Cyclic-di-AMP-binding protein CbpB [cd04643] (15-142)
  IPR051257 Diverse Function CBS-Domain-Containing Protein [PTHR43080] (7-142)